Protein AF-Q0RBE7-F1 (afdb_monomer)

Solvent-accessible surface area (backbone atoms only — not comparable to full-atom values): 13357 Å² total; per-residue (Å²): 140,84,88,83,82,86,82,80,83,84,83,85,84,81,81,84,84,82,88,81,90,84,89,86,87,89,89,90,84,89,89,89,82,91,83,92,87,85,90,85,88,90,90,82,89,81,90,83,89,83,88,85,83,86,87,87,70,73,70,67,65,54,54,55,52,55,52,52,54,47,59,74,64,56,44,48,53,87,90,58,58,68,67,60,35,44,54,54,39,52,50,48,53,51,46,53,53,51,51,51,54,50,51,51,42,53,51,50,32,53,54,50,56,49,50,55,50,53,48,52,52,52,37,51,53,29,40,77,71,70,37,47,71,59,22,51,50,51,44,75,73,56,63,89,64,61,93,45,93,96,37,55,58,64,55,56,44,51,51,42,43,65,74,49,48,47,60,48,54,52,50,46,50,54,51,28,43,74,76,46,77,54,53,72,61,33,31,58,38,39,51,51,45,54,51,29,52,76,68,75,39,65,77,83,39,93,92,105

Mean predicted aligned error: 16.07 Å

pLDDT: mean 77.0, std 26.39, range [28.05, 98.88]

Foldseek 3Di:
DDDDDDDDDDDDDDDDDDDDDDDDDDDDDDDDDDDDDDDDDDDDDDDDDDDDDDPPPPDPVVVVVVVVVVVVVQLQPPVADLVLLVVLQVLVVVLVVLVVVLVVLVVVQVVVVVVLVVLVVVLVVCVVVVNPVVSVVSCVPPHPDDPDPPDHSVVVSVCSVPPPNVVSVVVSQVSCCVRVVSRPPNNVSNVLQVVCVVVVHDSPDPPD

Secondary structure (DSSP, 8-state):
----PPPPPPP-PPPPPPP--------------------------------------TTHHHHHHHHHHHHHH-TT-TTS-HHHHHHHHHHHHHHHHHHHHHHHHHHHHHHHHHHHHHHHHHHHHHHHTT-HHHHHHHHHHHTT--SBTTB-HHHHHHHHIIIIIHHHHHHHHHHHHHHSTT-S-HHHHHHHHHHHHHTT--TTSTT-

Nearest PDB structures (foldseek):
  8snb-assembly1_8U  TM=3.696E-01  e=4.964E+00  Strongylocentrotus purpuratus
  9cpc-assembly1_3G  TM=3.457E-01  e=4.203E+00  Sus scrofa
  6tpi-assembly1_A  TM=2.688E-01  e=5.864E+00  Escherichia coli K-12

Organism: Frankia alni (strain DSM 45986 / CECT 9034 / ACN14a) (NCBI:txid326424)

Sequence (208 aa):
MGARAFGHPARVSRHPRQDVDRVHGPPGDRGEGRAAGRDGGPGAADGHRGHLDGQQGGRAGRLDSTRTDRARLDRTRPDLDDATAEAVGRLSEALEWVERARGALYEFHQLSGRADRTLAEAITGLEDAGHARTAGFVRGQLYGRNVLDGRWTFQIVEEYDELYYRPFAEVDDEVRRRLTDGMRHVHEARMKSRERARAGRDLWGPGA

Radius of gyration: 32.98 Å; Cα contacts (8 Å, |Δi|>4): 94; chains: 1; bounding box: 117×44×66 Å

Structure (mmCIF, N/CA/C/O backbone):
data_AF-Q0RBE7-F1
#
_entry.id   AF-Q0RBE7-F1
#
loop_
_atom_site.group_PDB
_atom_site.id
_atom_site.type_symbol
_atom_site.label_atom_id
_atom_site.label_alt_id
_atom_site.label_comp_id
_atom_site.label_asym_id
_atom_site.label_entity_id
_atom_site.label_seq_id
_atom_site.pdbx_PDB_ins_code
_atom_site.Cartn_x
_atom_site.Cartn_y
_atom_site.Cartn_z
_atom_site.occupancy
_atom_site.B_iso_or_equiv
_atom_site.auth_seq_id
_atom_site.auth_comp_id
_atom_site.auth_asym_id
_atom_site.auth_atom_id
_atom_site.pdbx_PDB_model_num
ATOM 1 N N . MET A 1 1 ? -58.134 7.830 -23.677 1.00 46.34 1 MET A N 1
ATOM 2 C CA . MET A 1 1 ? -58.217 6.478 -23.079 1.00 46.34 1 MET A CA 1
ATOM 3 C C . MET A 1 1 ? -56.903 5.761 -23.339 1.00 46.34 1 MET A C 1
ATOM 5 O O . MET A 1 1 ? -56.507 5.698 -24.492 1.00 46.34 1 MET A O 1
ATOM 9 N N . GLY A 1 2 ? -56.220 5.284 -22.294 1.00 39.12 2 GLY A N 1
ATOM 10 C CA . GLY A 1 2 ? -54.969 4.525 -22.424 1.00 39.12 2 GLY A CA 1
ATOM 11 C C . GLY A 1 2 ? -53.977 4.814 -21.299 1.00 39.12 2 GLY A C 1
ATOM 12 O O . GLY A 1 2 ? -52.982 5.494 -21.515 1.00 39.12 2 GLY A O 1
ATOM 13 N N . ALA A 1 3 ? -54.278 4.332 -20.093 1.00 41.38 3 ALA A N 1
ATOM 14 C CA . ALA A 1 3 ? -53.386 4.388 -18.939 1.00 41.38 3 ALA A CA 1
ATOM 15 C C . ALA A 1 3 ? -52.165 3.470 -19.135 1.00 41.38 3 ALA A C 1
ATOM 17 O O . ALA A 1 3 ? -52.303 2.363 -19.659 1.00 41.38 3 ALA A O 1
ATOM 18 N N . ARG A 1 4 ? -50.988 3.880 -18.647 1.00 44.75 4 ARG A N 1
ATOM 19 C CA . ARG A 1 4 ? -49.891 2.957 -18.324 1.00 44.75 4 ARG A CA 1
ATOM 20 C C . ARG A 1 4 ? -49.375 3.237 -16.919 1.00 44.75 4 ARG A C 1
ATOM 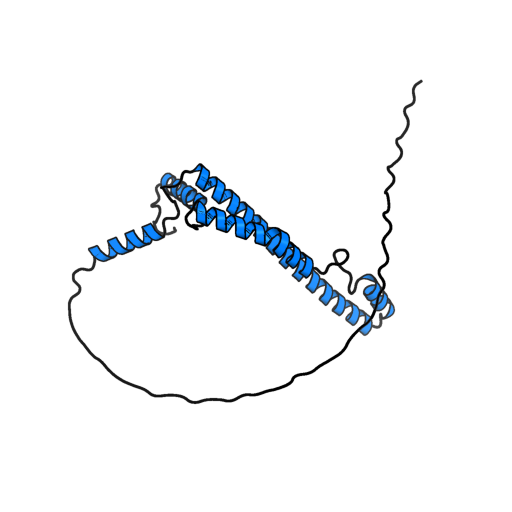22 O O . ARG A 1 4 ? -49.169 4.380 -16.530 1.00 44.75 4 ARG A O 1
ATOM 29 N N . ALA A 1 5 ? -49.291 2.144 -16.173 1.00 46.53 5 ALA A N 1
ATOM 30 C CA . ALA A 1 5 ? -49.172 2.062 -14.733 1.00 46.53 5 ALA A CA 1
ATOM 31 C C . ALA A 1 5 ? -47.737 2.257 -14.227 1.00 46.53 5 ALA A C 1
ATOM 33 O O . ALA A 1 5 ? -46.761 1.966 -14.917 1.00 46.53 5 ALA A O 1
ATOM 34 N N . PHE A 1 6 ? -47.667 2.715 -12.980 1.00 42.12 6 PHE A N 1
ATOM 35 C CA . PHE A 1 6 ? -46.485 2.824 -12.137 1.00 42.12 6 PHE A CA 1
ATOM 36 C C . PHE A 1 6 ? -45.827 1.454 -11.900 1.00 42.12 6 PHE A C 1
ATOM 38 O O . PHE A 1 6 ? -46.504 0.483 -11.564 1.00 42.12 6 PHE A O 1
ATOM 45 N N . GLY A 1 7 ? -44.501 1.389 -12.050 1.00 42.84 7 GLY A N 1
ATOM 46 C CA . GLY A 1 7 ? -43.690 0.220 -11.709 1.00 42.84 7 GLY A CA 1
ATOM 47 C C . GLY A 1 7 ? -43.494 0.069 -10.197 1.00 42.84 7 GLY A C 1
ATOM 48 O O . GLY A 1 7 ? -43.251 1.045 -9.489 1.00 42.84 7 GLY A O 1
ATOM 49 N N . HIS A 1 8 ? -43.601 -1.166 -9.706 1.00 48.25 8 HIS A N 1
ATOM 50 C CA . HIS A 1 8 ? -43.250 -1.562 -8.340 1.00 48.25 8 HIS A CA 1
ATOM 51 C C . HIS A 1 8 ? -41.724 -1.656 -8.136 1.00 48.25 8 HIS A C 1
ATOM 53 O O . HIS A 1 8 ? -41.012 -2.026 -9.071 1.00 48.25 8 HIS A O 1
ATOM 59 N N . PRO A 1 9 ? -41.210 -1.396 -6.916 1.00 48.78 9 PRO A N 1
ATOM 60 C CA . PRO A 1 9 ? -39.793 -1.556 -6.598 1.00 48.78 9 PRO A CA 1
ATOM 61 C C . PRO A 1 9 ? -39.385 -3.027 -6.406 1.00 48.78 9 PRO A C 1
ATOM 63 O O . PRO A 1 9 ? -40.151 -3.859 -5.915 1.00 48.78 9 PRO A O 1
ATOM 66 N N . ALA A 1 10 ? -38.140 -3.328 -6.784 1.00 45.50 10 ALA A N 1
ATOM 67 C CA . ALA A 1 10 ? -37.512 -4.640 -6.684 1.00 45.50 10 ALA A CA 1
ATOM 68 C C . ALA A 1 10 ? -37.340 -5.113 -5.225 1.00 45.50 10 ALA A C 1
ATOM 70 O O . ALA A 1 10 ? -36.957 -4.350 -4.338 1.00 45.50 10 ALA A O 1
A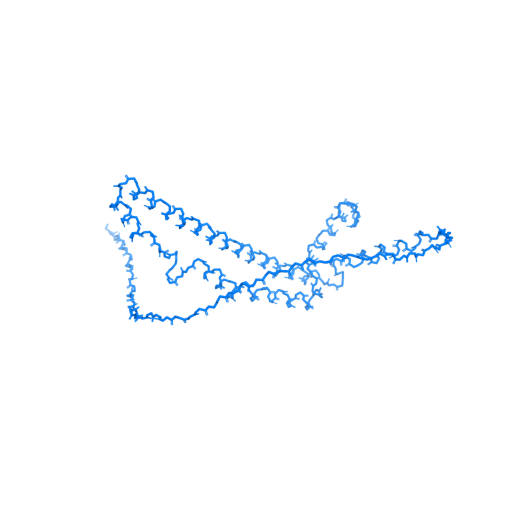TOM 71 N N . ARG A 1 11 ? -37.595 -6.407 -4.992 1.00 45.06 11 ARG A N 1
ATOM 72 C CA . ARG A 1 11 ? -37.357 -7.105 -3.720 1.00 45.06 11 ARG A CA 1
ATOM 73 C C . ARG A 1 11 ? -35.858 -7.344 -3.509 1.00 45.06 11 ARG A C 1
ATOM 75 O O . ARG A 1 11 ? -35.210 -7.963 -4.346 1.00 45.06 11 ARG A 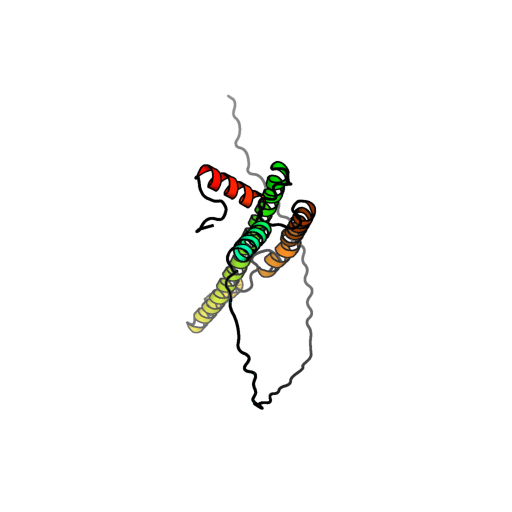O 1
ATOM 82 N N . VAL A 1 12 ? -35.339 -6.930 -2.354 1.00 44.53 12 VAL A N 1
ATOM 83 C CA . VAL A 1 12 ? -34.014 -7.324 -1.847 1.00 44.53 12 VAL A CA 1
ATOM 84 C C . VAL A 1 12 ? -34.114 -8.738 -1.267 1.00 44.53 12 VAL A C 1
ATOM 86 O O . VAL A 1 12 ? -34.823 -8.958 -0.284 1.00 44.53 12 VAL A O 1
ATOM 89 N N . SER A 1 13 ? -33.417 -9.699 -1.874 1.00 44.34 13 SER A N 1
ATOM 90 C CA . SER A 1 13 ? -33.285 -11.063 -1.349 1.00 44.34 13 SER A CA 1
ATOM 91 C C . SER A 1 13 ? -32.271 -11.083 -0.203 1.00 44.34 13 SER A C 1
ATOM 93 O O . SER A 1 13 ? -31.110 -10.733 -0.393 1.00 44.34 13 SER A O 1
ATOM 95 N N . ARG A 1 14 ? -32.706 -11.486 0.997 1.00 45.56 14 ARG A N 1
ATOM 96 C CA . ARG A 1 14 ? -31.834 -11.754 2.150 1.00 45.56 14 ARG A CA 1
ATOM 97 C C . ARG A 1 14 ? -31.371 -13.213 2.093 1.00 45.56 14 ARG A C 1
ATOM 99 O O . ARG A 1 14 ? -32.212 -14.108 2.073 1.00 45.56 14 ARG A O 1
ATOM 106 N N . HIS A 1 15 ? -30.062 -13.457 2.095 1.00 46.31 15 HIS A N 1
ATOM 107 C CA . HIS A 1 15 ? -29.504 -14.788 2.357 1.00 46.31 15 HIS A CA 1
ATOM 108 C C . HIS A 1 15 ? -29.471 -15.080 3.868 1.00 46.31 15 HIS A C 1
ATOM 110 O O . HIS A 1 15 ? -29.188 -14.166 4.648 1.00 46.31 15 HIS A O 1
ATOM 116 N N . PRO A 1 16 ? -29.751 -16.323 4.303 1.00 43.19 16 PRO A N 1
ATOM 117 C CA . PRO A 1 16 ? -29.650 -16.704 5.706 1.00 43.19 16 PRO A CA 1
ATOM 118 C C . PRO A 1 16 ? -28.186 -16.948 6.103 1.00 43.19 16 PRO A C 1
ATOM 120 O O . PRO A 1 16 ? -27.439 -17.617 5.391 1.00 43.19 16 PRO A O 1
ATOM 123 N N . ARG A 1 17 ? -27.793 -16.394 7.255 1.00 41.12 17 ARG A N 1
ATOM 124 C CA . ARG A 1 17 ? -26.512 -16.650 7.930 1.00 41.12 17 ARG A CA 1
ATOM 125 C C . ARG A 1 17 ? -26.529 -18.061 8.523 1.00 41.12 17 ARG A C 1
ATOM 127 O O . ARG A 1 17 ? -27.530 -18.442 9.123 1.00 41.12 17 ARG A O 1
ATOM 134 N N . GLN A 1 18 ? -25.445 -18.812 8.351 1.00 48.91 18 GLN A N 1
ATOM 135 C CA . GLN A 1 18 ? -25.234 -20.086 9.039 1.00 48.91 18 GLN A CA 1
ATOM 136 C C . GLN A 1 18 ? -24.497 -19.841 10.361 1.00 48.91 18 GLN A C 1
ATOM 138 O O . GLN A 1 18 ? -23.479 -19.151 10.384 1.00 48.91 18 GLN A O 1
ATOM 143 N N . ASP A 1 19 ? -25.056 -20.400 11.435 1.00 41.03 19 ASP A N 1
ATOM 144 C CA . ASP A 1 19 ? -24.489 -20.486 12.782 1.00 41.03 19 ASP A CA 1
ATOM 145 C C . ASP A 1 19 ? -23.250 -21.386 12.809 1.00 41.03 19 ASP A C 1
ATOM 147 O O . ASP A 1 19 ? -23.294 -22.524 12.338 1.00 41.03 19 ASP A O 1
ATOM 151 N N . VAL A 1 20 ? -22.183 -20.914 13.453 1.00 43.50 20 VAL A N 1
ATOM 152 C CA . VAL A 1 20 ? -21.100 -21.762 13.968 1.00 43.50 20 VAL A CA 1
ATOM 153 C C . VAL A 1 20 ? -20.689 -21.278 15.355 1.00 43.50 20 VAL A C 1
ATOM 155 O O . VAL A 1 20 ? -19.740 -20.518 15.521 1.00 43.50 20 VAL A O 1
ATOM 158 N N . ASP A 1 21 ? -21.406 -21.771 16.361 1.00 36.06 21 ASP A N 1
ATOM 159 C CA . ASP A 1 21 ? -20.912 -21.854 17.731 1.00 36.06 21 ASP A CA 1
ATOM 160 C C . ASP A 1 21 ? -20.109 -23.151 17.903 1.00 36.06 21 ASP A C 1
ATOM 162 O O . ASP A 1 21 ? -20.649 -24.255 17.779 1.00 36.06 21 ASP A O 1
ATOM 166 N N . ARG A 1 22 ? -18.826 -23.033 18.266 1.00 41.59 22 ARG A N 1
ATOM 167 C CA . ARG A 1 22 ? -18.171 -23.996 19.165 1.00 41.59 22 ARG A CA 1
ATOM 168 C C . ARG A 1 22 ? -16.963 -23.381 19.872 1.00 41.59 22 ARG A C 1
ATOM 170 O O . ARG A 1 22 ? -15.993 -22.954 19.257 1.00 41.59 22 ARG A O 1
ATOM 177 N N . VAL A 1 23 ? -17.065 -23.388 21.195 1.00 41.91 23 VAL A N 1
ATOM 178 C CA . VAL A 1 23 ? -16.108 -22.931 22.207 1.00 41.91 23 VAL A CA 1
ATOM 179 C C . VAL A 1 23 ? -15.246 -24.113 22.675 1.00 41.91 23 VAL A C 1
ATOM 181 O O . VAL A 1 23 ? -15.808 -25.174 22.927 1.00 41.91 23 VAL A O 1
ATOM 184 N N . HIS A 1 24 ? -13.931 -23.922 22.866 1.00 39.69 24 H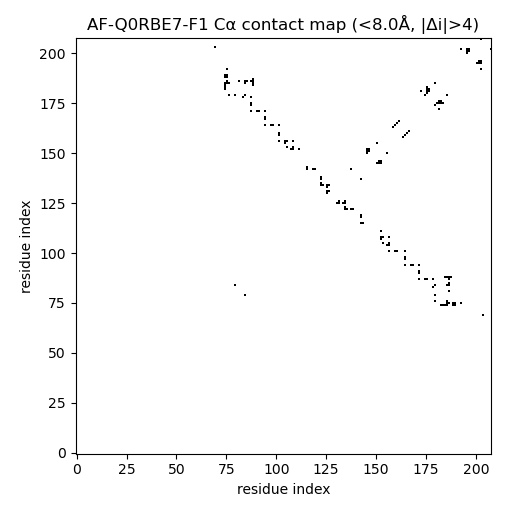IS A N 1
ATOM 185 C CA . HIS A 1 24 ? -13.184 -24.322 24.080 1.00 39.69 24 HIS A CA 1
ATOM 186 C C . HIS A 1 24 ? -11.704 -23.887 24.053 1.00 39.69 24 HIS A C 1
ATOM 188 O O . HIS A 1 24 ? -11.047 -23.925 23.018 1.00 39.69 24 HIS A O 1
ATOM 194 N N . GLY A 1 25 ? -11.227 -23.429 25.219 1.00 31.14 25 GLY A N 1
ATOM 195 C CA . GLY A 1 25 ? -9.914 -22.826 25.481 1.00 31.14 25 GLY A CA 1
ATOM 196 C C . GLY A 1 25 ? -8.828 -23.779 26.049 1.00 31.14 25 GLY A C 1
ATOM 197 O O . GLY A 1 25 ? -8.992 -24.992 25.944 1.00 31.14 25 GLY A O 1
ATOM 198 N N . PRO A 1 26 ? -7.730 -23.231 26.634 1.00 56.28 26 PRO A N 1
ATOM 199 C CA . PRO A 1 26 ? -6.339 -23.761 26.621 1.00 56.28 26 PRO A CA 1
ATOM 200 C C . PRO A 1 26 ? -5.876 -24.324 28.007 1.00 56.28 26 PRO A C 1
ATOM 202 O O . PRO A 1 26 ? -6.775 -24.453 28.845 1.00 56.28 26 PRO A O 1
ATOM 205 N N . PRO A 1 27 ? -4.581 -24.680 28.329 1.00 50.28 27 PRO A N 1
ATOM 206 C CA . PRO A 1 27 ? -3.430 -23.732 28.538 1.00 50.28 27 PRO A CA 1
ATOM 207 C C . PRO A 1 27 ? -1.943 -24.271 28.481 1.00 50.28 27 PRO A C 1
ATOM 209 O O . PRO A 1 27 ? -1.708 -25.470 28.380 1.00 50.28 27 PRO A O 1
ATOM 212 N N . GLY A 1 28 ? -0.952 -23.364 28.683 1.00 33.19 28 GLY A N 1
ATOM 213 C CA . GLY A 1 28 ? 0.417 -23.586 29.263 1.00 33.19 28 GLY A CA 1
ATOM 214 C C . GLY A 1 28 ? 1.581 -23.842 28.274 1.00 33.19 28 GLY A C 1
ATOM 215 O O . GLY A 1 28 ? 1.348 -24.472 27.259 1.00 33.19 28 GLY A O 1
ATOM 216 N N . ASP A 1 29 ? 2.851 -23.425 28.443 1.00 35.38 29 ASP A N 1
ATOM 217 C CA . ASP A 1 29 ? 3.674 -23.159 29.640 1.00 35.38 29 ASP A CA 1
ATOM 218 C C . ASP A 1 29 ? 4.946 -22.299 29.327 1.00 35.38 29 ASP A C 1
ATOM 220 O O . ASP A 1 29 ? 5.279 -22.021 28.177 1.00 35.38 29 ASP A O 1
ATOM 224 N N . ARG A 1 30 ? 5.610 -21.889 30.416 1.00 38.25 30 ARG A N 1
ATOM 225 C CA . ARG A 1 30 ? 6.725 -20.965 30.725 1.00 38.25 30 ARG A CA 1
ATOM 226 C C . ARG A 1 30 ? 8.083 -21.102 30.000 1.00 38.25 30 ARG A C 1
ATOM 228 O O . ARG A 1 30 ? 8.456 -22.166 29.525 1.00 38.25 30 ARG A O 1
ATOM 235 N N . GLY A 1 31 ? 8.908 -20.047 30.133 1.00 32.44 31 GLY A N 1
ATOM 236 C CA . GLY A 1 31 ? 10.381 -20.130 30.079 1.00 32.44 31 GLY A CA 1
ATOM 237 C C . GLY A 1 31 ? 11.117 -18.787 30.264 1.00 32.44 31 GLY A C 1
ATOM 238 O O . GLY A 1 31 ? 11.095 -17.946 29.375 1.00 32.44 31 GLY A O 1
ATOM 239 N N . GLU A 1 32 ? 11.764 -18.596 31.419 1.00 33.97 32 GLU A N 1
ATOM 240 C CA . GLU A 1 32 ? 12.529 -17.415 31.875 1.00 33.97 32 GLU A CA 1
ATOM 241 C C . GLU A 1 32 ? 14.052 -17.476 31.555 1.00 33.97 32 GLU A C 1
ATOM 243 O O . GLU A 1 32 ? 14.584 -18.558 31.327 1.00 33.97 32 GLU A O 1
ATOM 248 N N . GLY A 1 33 ? 14.769 -16.334 31.683 1.00 31.14 33 GLY A N 1
ATOM 249 C CA . GLY A 1 33 ? 16.224 -16.227 32.007 1.00 31.14 33 GLY A CA 1
ATOM 250 C C . GLY A 1 33 ? 17.062 -15.352 31.039 1.00 31.14 33 GLY A C 1
ATOM 251 O O . GLY A 1 33 ? 17.198 -15.718 29.882 1.00 31.14 33 GLY A O 1
ATOM 252 N N . ARG A 1 34 ? 17.503 -14.105 31.346 1.00 35.44 34 ARG A N 1
ATOM 253 C CA . ARG A 1 34 ? 18.685 -13.618 32.147 1.00 35.44 34 ARG A CA 1
ATOM 254 C C . ARG A 1 34 ? 20.031 -14.270 31.724 1.00 35.44 34 ARG A C 1
ATOM 256 O O . ARG A 1 34 ? 20.037 -15.474 31.559 1.00 35.44 34 ARG A O 1
ATOM 263 N N . ALA A 1 35 ? 21.219 -13.648 31.573 1.00 34.78 35 ALA A N 1
ATOM 264 C CA . ALA A 1 35 ? 21.882 -12.380 31.965 1.00 34.78 35 ALA A CA 1
ATOM 265 C C . ALA A 1 35 ? 23.167 -12.176 31.075 1.00 34.78 35 ALA A C 1
ATOM 267 O O . ALA A 1 35 ? 23.648 -13.154 30.519 1.00 34.78 35 ALA A O 1
ATOM 268 N N . ALA A 1 36 ? 23.625 -10.967 30.701 1.00 34.81 36 ALA A N 1
ATOM 269 C CA . ALA A 1 36 ? 24.647 -10.058 31.296 1.00 34.81 36 ALA A CA 1
ATOM 270 C C . ALA A 1 36 ? 26.145 -10.508 31.367 1.00 34.81 36 ALA A C 1
ATOM 272 O O . ALA A 1 36 ? 26.448 -11.538 31.954 1.00 34.81 36 ALA A O 1
ATOM 273 N N . GLY A 1 37 ? 27.069 -9.627 30.911 1.00 30.55 37 GLY A N 1
ATOM 274 C CA . GLY A 1 37 ? 28.527 -9.573 31.231 1.00 30.55 37 GLY A CA 1
ATOM 275 C C . GLY A 1 37 ? 29.432 -9.310 30.000 1.00 30.55 37 GLY A C 1
ATOM 276 O O . GLY A 1 37 ? 29.514 -10.181 29.149 1.00 30.55 37 GLY A O 1
ATOM 277 N N . ARG A 1 38 ? 29.919 -8.088 29.698 1.00 38.09 38 ARG A N 1
ATOM 278 C CA . ARG A 1 38 ? 31.034 -7.247 30.235 1.00 38.09 38 ARG A CA 1
ATOM 279 C C . ARG A 1 38 ? 32.444 -7.490 29.633 1.00 38.09 38 ARG A C 1
ATOM 281 O O . ARG A 1 38 ? 33.025 -8.544 29.833 1.00 38.09 38 ARG A O 1
ATOM 288 N N . ASP A 1 39 ? 32.940 -6.423 28.990 1.00 34.94 39 ASP A N 1
ATOM 289 C CA . ASP A 1 39 ? 34.257 -5.741 29.030 1.00 34.94 39 ASP A CA 1
ATOM 290 C C . ASP A 1 39 ? 35.609 -6.465 28.821 1.00 34.94 39 ASP A C 1
ATOM 292 O O . ASP A 1 39 ? 35.970 -7.391 29.540 1.00 34.94 39 ASP A O 1
ATOM 296 N N . GLY A 1 40 ? 36.445 -5.872 27.947 1.00 31.25 40 GLY A N 1
ATOM 297 C CA . GLY A 1 40 ? 37.911 -6.034 27.917 1.00 31.25 40 GLY A CA 1
ATOM 298 C C . GLY A 1 40 ? 38.585 -5.464 26.651 1.00 31.25 40 GLY A C 1
ATOM 299 O O . GLY A 1 40 ? 38.494 -6.071 25.592 1.00 31.25 40 GLY A O 1
ATOM 300 N N . GLY A 1 41 ? 39.244 -4.297 26.751 1.00 28.05 41 GLY A N 1
ATOM 301 C CA . GLY A 1 41 ? 40.041 -3.653 25.680 1.00 28.05 41 GLY A CA 1
ATOM 302 C C . GLY A 1 41 ? 41.526 -4.097 25.621 1.00 28.05 41 GLY A C 1
ATOM 303 O O . GLY A 1 41 ? 41.829 -5.222 26.000 1.00 28.05 41 GLY A O 1
ATOM 304 N N . PRO A 1 42 ? 42.477 -3.218 25.229 1.00 54.00 42 PRO A N 1
ATOM 305 C CA . PRO A 1 42 ? 43.005 -3.066 23.859 1.00 54.00 42 PRO A CA 1
ATOM 306 C C . PRO A 1 42 ? 44.526 -3.358 23.722 1.00 54.00 42 PRO A C 1
ATOM 308 O O . PRO A 1 42 ? 45.236 -3.465 24.717 1.00 54.00 42 PRO A O 1
ATOM 311 N N . GLY A 1 43 ? 45.053 -3.415 22.486 1.00 31.25 43 GLY A N 1
ATOM 312 C CA . GLY A 1 43 ? 46.493 -3.565 22.195 1.00 31.25 43 GLY A CA 1
ATOM 313 C C . GLY A 1 43 ? 46.897 -3.007 20.820 1.00 31.25 43 GLY A C 1
ATOM 314 O O . GLY A 1 43 ? 46.154 -3.147 19.855 1.00 31.25 43 GLY A O 1
ATOM 315 N N . ALA A 1 44 ? 48.045 -2.328 20.768 1.00 31.97 44 ALA A N 1
ATOM 316 C CA . ALA A 1 44 ? 48.483 -1.357 19.758 1.00 31.97 44 ALA A CA 1
ATOM 317 C C . ALA A 1 44 ? 49.646 -1.825 18.851 1.00 31.97 44 ALA A C 1
ATOM 319 O O . ALA A 1 44 ? 50.364 -2.749 19.218 1.00 31.97 44 ALA A O 1
ATOM 320 N N . ALA A 1 45 ? 49.880 -1.030 17.786 1.00 34.66 45 ALA A N 1
ATOM 321 C CA . ALA A 1 45 ? 51.127 -0.829 17.011 1.00 34.66 45 ALA A CA 1
ATOM 322 C C . ALA A 1 45 ? 51.566 -1.987 16.068 1.00 34.66 45 ALA A C 1
ATOM 324 O O . ALA A 1 45 ? 51.240 -3.137 16.309 1.00 34.66 45 ALA A O 1
ATOM 325 N N . ASP A 1 46 ? 52.271 -1.794 14.945 1.00 32.94 46 ASP A N 1
ATOM 326 C CA . ASP A 1 46 ? 53.093 -0.667 14.489 1.00 32.94 46 ASP A CA 1
ATOM 327 C C . ASP A 1 46 ? 53.393 -0.743 12.965 1.00 32.94 46 ASP A C 1
ATOM 329 O O . ASP A 1 46 ? 53.397 -1.825 12.386 1.00 32.94 46 ASP A O 1
ATOM 333 N N . GLY A 1 47 ? 53.711 0.411 12.361 1.00 28.33 47 GLY A N 1
ATOM 334 C CA . GLY A 1 47 ? 54.757 0.619 11.339 1.00 28.33 47 GLY A CA 1
ATOM 335 C C . GLY A 1 47 ? 54.685 0.010 9.921 1.00 28.33 47 GLY A C 1
ATOM 336 O O . GLY A 1 47 ? 54.907 -1.176 9.721 1.00 28.33 47 GLY A O 1
ATOM 337 N N . HIS A 1 48 ? 54.652 0.880 8.898 1.00 33.34 48 HIS A N 1
ATOM 338 C CA . HIS A 1 48 ? 55.747 0.941 7.909 1.00 33.34 48 HIS A CA 1
ATOM 339 C C . HIS A 1 48 ? 55.721 2.239 7.079 1.00 33.34 48 HIS A C 1
ATOM 341 O O . HIS A 1 48 ? 54.724 2.582 6.447 1.00 33.34 48 HIS A O 1
ATOM 347 N N . ARG A 1 49 ? 56.857 2.952 7.054 1.00 36.53 49 ARG A N 1
ATOM 348 C CA . ARG A 1 49 ? 57.177 3.994 6.063 1.00 36.53 49 ARG A CA 1
ATOM 349 C C . ARG A 1 49 ? 57.711 3.343 4.783 1.00 36.53 49 ARG A C 1
ATOM 351 O O . ARG A 1 49 ? 58.491 2.397 4.870 1.00 36.53 49 ARG A O 1
ATOM 358 N N . GLY A 1 50 ? 57.380 3.932 3.634 1.00 30.81 50 GLY A N 1
ATOM 359 C CA . GLY A 1 50 ? 57.980 3.650 2.330 1.00 30.81 50 GLY A CA 1
ATOM 360 C C . GLY A 1 50 ? 57.658 4.768 1.336 1.00 30.81 50 GLY A C 1
ATOM 361 O O . GLY A 1 50 ? 56.501 5.041 1.049 1.00 30.81 50 GLY A O 1
ATOM 362 N N . HIS A 1 51 ? 58.702 5.453 0.892 1.00 31.33 51 HIS A N 1
ATOM 363 C CA . HIS A 1 51 ? 58.744 6.604 -0.007 1.00 31.33 51 HIS A CA 1
ATOM 364 C C . HIS A 1 51 ? 58.878 6.118 -1.464 1.00 31.33 51 HIS A C 1
ATOM 366 O O . HIS A 1 51 ? 59.617 5.160 -1.676 1.00 31.33 51 HIS A O 1
ATOM 372 N N . LEU A 1 52 ? 58.215 6.783 -2.425 1.00 32.53 52 LEU A N 1
ATOM 373 C CA . LEU A 1 52 ? 58.769 7.316 -3.694 1.00 32.53 52 LEU A CA 1
ATOM 374 C C . LEU A 1 52 ? 57.795 7.316 -4.893 1.00 32.53 52 LEU A C 1
ATOM 376 O O . LEU A 1 52 ? 57.034 6.383 -5.121 1.00 32.53 52 LEU A O 1
ATOM 380 N N . ASP A 1 53 ? 57.948 8.394 -5.666 1.00 32.78 53 ASP A N 1
ATOM 381 C CA . ASP A 1 53 ? 57.771 8.551 -7.114 1.00 32.78 53 ASP A CA 1
ATOM 382 C C . ASP A 1 53 ? 56.386 8.731 -7.769 1.00 32.78 53 ASP A C 1
ATOM 384 O O . ASP A 1 53 ? 55.609 7.818 -8.024 1.00 32.78 53 ASP A O 1
ATOM 388 N N . GLY A 1 54 ? 56.169 9.980 -8.208 1.00 38.81 54 GLY A N 1
ATOM 389 C CA . GLY A 1 54 ? 56.212 10.271 -9.645 1.00 38.81 54 GLY A CA 1
ATOM 390 C C . GLY A 1 54 ? 55.001 9.858 -10.478 1.00 38.81 54 GLY A C 1
ATOM 391 O O . GLY A 1 54 ? 55.131 9.064 -11.403 1.00 38.81 54 GLY A O 1
ATOM 392 N N . GLN A 1 55 ? 53.833 10.463 -10.246 1.00 43.22 55 GLN A N 1
ATOM 393 C CA . GLN A 1 55 ? 52.666 10.263 -11.112 1.00 43.22 55 GLN A CA 1
ATOM 394 C C . GLN A 1 55 ? 52.521 11.386 -12.154 1.00 43.22 55 GLN A C 1
ATOM 396 O O . GLN A 1 55 ? 51.676 12.271 -12.038 1.00 43.22 55 GLN A O 1
ATOM 401 N N . GLN A 1 56 ? 53.323 11.323 -13.219 1.00 45.56 56 GLN A N 1
ATOM 402 C CA . GLN A 1 56 ? 52.991 11.957 -14.500 1.00 45.56 56 GLN A CA 1
ATOM 403 C C . GLN A 1 56 ? 52.469 10.873 -15.453 1.00 45.56 56 GLN A C 1
ATOM 405 O O . GLN A 1 56 ? 53.233 10.219 -16.149 1.00 45.56 56 GLN A O 1
ATOM 410 N N . GLY A 1 57 ? 51.151 10.641 -15.441 1.00 44.69 57 GLY A N 1
ATOM 411 C CA . GLY A 1 57 ? 50.503 9.656 -16.329 1.00 44.69 57 GLY A CA 1
ATOM 412 C C . GLY A 1 57 ? 48.973 9.524 -16.219 1.00 44.69 57 GLY A C 1
ATOM 413 O O . GLY A 1 57 ? 48.379 8.648 -16.836 1.00 44.69 57 GLY A O 1
ATOM 414 N N . GLY A 1 58 ? 48.292 10.375 -15.442 1.00 43.75 58 GLY A N 1
ATOM 415 C CA . GLY A 1 58 ? 46.920 10.113 -14.976 1.00 43.75 58 GLY A CA 1
ATOM 416 C C . GLY A 1 58 ? 45.753 10.570 -15.863 1.00 43.75 58 GLY A C 1
ATOM 417 O O . GLY A 1 58 ? 44.614 10.546 -15.391 1.00 43.75 58 GLY A O 1
ATOM 418 N N . ARG A 1 59 ? 45.980 11.033 -17.101 1.00 50.75 59 ARG A N 1
ATOM 419 C CA . ARG A 1 59 ? 44.892 11.611 -17.923 1.00 50.75 59 ARG A CA 1
ATOM 420 C C . ARG A 1 59 ? 44.185 10.596 -18.828 1.00 50.75 59 ARG A C 1
ATOM 422 O O . ARG A 1 59 ? 42.976 10.701 -18.991 1.00 50.75 59 ARG A O 1
ATOM 429 N N . ALA A 1 60 ? 44.894 9.594 -19.352 1.00 49.09 60 ALA A N 1
ATOM 430 C CA . ALA A 1 60 ? 44.313 8.593 -20.256 1.00 49.09 60 ALA A CA 1
ATOM 431 C C . ALA A 1 60 ? 43.503 7.509 -19.513 1.00 49.09 60 ALA A C 1
ATOM 433 O O . ALA A 1 60 ? 42.381 7.208 -19.907 1.00 49.09 60 ALA A O 1
ATOM 434 N N . GLY A 1 61 ? 44.011 6.994 -18.383 1.00 43.00 61 GLY A N 1
ATOM 435 C CA . GLY A 1 61 ? 43.337 5.936 -17.609 1.00 43.00 61 GLY A CA 1
ATOM 436 C C . GLY A 1 61 ? 42.054 6.376 -16.887 1.00 43.00 61 GLY A C 1
ATOM 437 O O . GLY A 1 61 ? 41.163 5.566 -16.659 1.00 43.00 61 GLY A O 1
ATOM 438 N N . ARG A 1 62 ? 41.915 7.671 -16.572 1.00 49.81 62 ARG A N 1
ATOM 439 C CA . ARG A 1 62 ? 40.724 8.223 -15.897 1.00 49.81 62 ARG A CA 1
ATOM 440 C C . ARG A 1 62 ? 39.537 8.412 -16.852 1.00 49.81 62 ARG A C 1
ATOM 442 O O . ARG A 1 62 ? 38.392 8.301 -16.434 1.00 49.81 62 ARG A O 1
ATOM 449 N N . LEU A 1 63 ? 39.795 8.683 -18.135 1.00 49.25 63 LEU A N 1
ATOM 450 C CA . LEU A 1 63 ? 38.748 8.813 -19.156 1.00 49.25 63 LEU A CA 1
ATOM 451 C C . LEU A 1 63 ? 38.147 7.445 -19.518 1.00 49.25 63 LEU A C 1
ATOM 453 O O . LEU A 1 63 ? 36.934 7.332 -19.688 1.00 49.25 63 LEU A O 1
ATOM 457 N N . ASP A 1 64 ? 38.968 6.395 -19.558 1.00 54.41 64 ASP A N 1
ATOM 458 C CA . ASP A 1 64 ? 38.520 5.040 -19.897 1.00 54.41 64 ASP A CA 1
ATOM 459 C C . ASP A 1 64 ? 37.706 4.376 -18.769 1.00 54.41 64 ASP A C 1
ATOM 461 O O . ASP A 1 64 ? 36.682 3.740 -19.035 1.00 54.41 64 ASP A O 1
ATOM 465 N N . SER A 1 65 ? 38.052 4.629 -17.497 1.00 52.62 65 SER A N 1
ATOM 466 C CA . SER A 1 65 ? 37.240 4.173 -16.358 1.00 52.62 65 SER A CA 1
ATOM 467 C C . SER A 1 65 ? 35.868 4.858 -16.321 1.00 52.62 65 SER A C 1
ATOM 469 O O . SER A 1 65 ? 34.853 4.187 -16.162 1.00 52.62 65 SER A O 1
ATOM 471 N N . THR A 1 66 ? 35.802 6.175 -16.571 1.00 59.72 66 THR A N 1
ATOM 472 C CA . THR A 1 66 ? 34.521 6.910 -16.620 1.00 59.72 66 THR A CA 1
ATOM 473 C C . THR A 1 66 ? 33.622 6.477 -17.776 1.00 59.72 66 THR A C 1
ATOM 475 O O . THR A 1 66 ? 32.402 6.474 -17.638 1.00 59.72 66 THR A O 1
ATOM 478 N N . ARG A 1 67 ? 34.199 6.081 -18.915 1.00 56.84 67 ARG A N 1
ATOM 479 C CA . ARG A 1 67 ? 33.450 5.543 -20.057 1.00 56.84 67 ARG A CA 1
ATOM 480 C C . ARG A 1 67 ? 32.891 4.149 -19.760 1.00 56.84 67 ARG A C 1
ATOM 482 O O . ARG A 1 67 ? 31.759 3.860 -20.134 1.00 56.84 67 ARG A O 1
ATOM 489 N N . THR A 1 68 ? 33.654 3.324 -19.047 1.00 55.16 68 THR A N 1
ATOM 490 C CA . THR A 1 68 ? 33.254 1.968 -18.644 1.00 55.16 68 THR A CA 1
ATOM 491 C C . THR A 1 68 ? 32.186 1.987 -17.541 1.00 55.16 68 THR A C 1
ATOM 493 O O . THR A 1 68 ? 31.216 1.234 -17.618 1.00 55.16 68 THR A O 1
ATOM 496 N N . ASP A 1 69 ? 32.285 2.905 -16.575 1.00 59.03 69 ASP A N 1
ATOM 497 C CA . ASP A 1 69 ? 31.230 3.140 -15.577 1.00 59.03 69 ASP A CA 1
ATOM 498 C C . ASP A 1 69 ? 29.950 3.692 -16.216 1.00 59.03 69 ASP A C 1
ATOM 500 O O . ASP A 1 69 ? 28.852 3.262 -15.873 1.00 59.03 69 ASP A O 1
ATOM 504 N N . ARG A 1 70 ? 30.064 4.592 -17.201 1.00 59.69 70 ARG A N 1
ATOM 505 C CA . ARG A 1 70 ? 28.904 5.106 -17.951 1.00 59.69 70 ARG A CA 1
ATOM 506 C C . ARG A 1 70 ? 28.211 4.028 -18.778 1.00 59.69 70 ARG A C 1
ATOM 508 O O . ARG A 1 70 ? 26.989 3.996 -18.795 1.00 59.69 70 ARG A O 1
ATOM 515 N N . ALA A 1 71 ? 28.963 3.122 -19.401 1.00 56.94 71 ALA A N 1
ATOM 516 C CA . ALA A 1 71 ? 28.393 1.971 -20.099 1.00 56.94 71 ALA A CA 1
ATOM 517 C C . ALA A 1 71 ? 27.682 1.001 -19.135 1.00 56.94 71 ALA A C 1
ATOM 519 O O . ALA A 1 71 ? 26.637 0.460 -19.475 1.00 56.94 71 ALA A O 1
ATOM 520 N N . ARG A 1 72 ? 28.190 0.832 -17.904 1.00 59.12 72 ARG A N 1
ATOM 521 C CA . ARG A 1 72 ? 27.507 0.067 -16.840 1.00 59.12 72 ARG A CA 1
ATOM 522 C C . ARG A 1 72 ? 26.239 0.744 -16.307 1.00 59.12 72 ARG A C 1
ATOM 524 O O . ARG A 1 72 ? 25.381 0.063 -15.753 1.00 59.12 72 ARG A O 1
ATOM 531 N N . LEU A 1 73 ? 26.125 2.062 -16.452 1.00 70.38 73 LEU A N 1
ATOM 532 C CA . LEU A 1 73 ? 24.959 2.850 -16.043 1.00 70.38 73 LEU A CA 1
ATOM 533 C C . LEU A 1 73 ? 23.937 3.044 -17.171 1.00 70.38 73 LEU A C 1
ATOM 535 O O . LEU A 1 73 ? 22.833 3.526 -16.902 1.00 70.38 73 LEU A O 1
ATOM 539 N N . ASP A 1 74 ? 24.273 2.676 -18.410 1.00 83.19 74 ASP A N 1
ATOM 540 C CA . ASP A 1 74 ? 23.389 2.856 -19.555 1.00 83.19 74 ASP A CA 1
ATOM 541 C C . ASP A 1 74 ? 22.234 1.851 -19.529 1.00 83.19 74 ASP A C 1
ATOM 543 O O . ASP A 1 74 ? 22.344 0.699 -19.946 1.00 83.19 74 ASP A O 1
ATOM 547 N N . ARG A 1 75 ? 21.088 2.320 -19.031 1.00 88.06 75 ARG A N 1
ATOM 548 C CA . ARG A 1 75 ? 19.845 1.548 -18.966 1.00 88.06 75 ARG A CA 1
ATOM 549 C C . ARG A 1 75 ? 19.018 1.597 -20.247 1.00 88.06 75 ARG A C 1
ATOM 551 O O . ARG A 1 75 ? 17.926 1.043 -20.265 1.00 88.06 75 ARG A O 1
ATOM 558 N N . THR A 1 76 ? 19.504 2.232 -21.316 1.00 90.62 76 THR A N 1
ATOM 559 C CA . THR A 1 76 ? 18.721 2.376 -22.551 1.00 90.62 76 THR A CA 1
ATOM 560 C C . THR A 1 76 ? 18.604 1.082 -23.355 1.00 90.62 76 THR A C 1
ATOM 562 O O . THR A 1 76 ? 17.670 0.976 -24.145 1.00 90.62 76 THR A O 1
ATOM 565 N N . ARG A 1 77 ? 19.480 0.085 -23.146 1.00 91.62 77 ARG A N 1
ATOM 566 C CA . ARG A 1 77 ? 19.446 -1.220 -23.841 1.00 91.62 77 ARG A CA 1
ATOM 567 C C . ARG A 1 77 ? 19.289 -1.086 -25.360 1.00 91.62 77 ARG A C 1
ATOM 569 O O . ARG A 1 77 ? 18.289 -1.547 -25.893 1.00 91.62 77 ARG A O 1
ATOM 576 N N . PRO A 1 78 ? 20.207 -0.422 -26.078 1.00 89.62 78 PRO A N 1
ATOM 577 C CA . PRO A 1 78 ? 20.031 -0.108 -27.503 1.00 89.62 78 PRO A CA 1
ATOM 578 C C . PRO A 1 78 ? 19.843 -1.340 -28.412 1.00 89.62 78 PRO A C 1
ATOM 580 O O . PRO A 1 78 ? 19.414 -1.194 -29.550 1.00 89.62 78 PRO A O 1
ATOM 583 N N . ASP A 1 79 ? 20.160 -2.533 -27.913 1.00 91.56 79 ASP A N 1
ATOM 584 C CA . ASP A 1 79 ? 19.967 -3.837 -28.546 1.00 91.56 79 ASP A CA 1
ATOM 585 C C . ASP A 1 79 ? 18.509 -4.342 -28.551 1.00 91.56 79 ASP A C 1
ATOM 587 O O . ASP A 1 79 ? 18.159 -5.177 -29.382 1.00 91.56 79 ASP A O 1
ATOM 591 N N . LEU A 1 80 ? 17.656 -3.846 -27.649 1.00 95.56 80 LEU A N 1
ATOM 592 C CA . LEU A 1 80 ? 16.255 -4.261 -27.520 1.00 95.56 80 LEU A CA 1
ATOM 593 C C . LEU A 1 80 ? 15.341 -3.391 -28.408 1.00 95.56 80 LEU A C 1
ATOM 595 O O . LEU A 1 80 ? 15.583 -2.194 -28.576 1.00 95.56 80 LEU A O 1
ATOM 599 N N . ASP A 1 81 ? 14.253 -3.922 -28.959 1.00 95.88 81 ASP A N 1
ATOM 600 C CA . ASP A 1 81 ? 13.304 -3.094 -29.714 1.00 95.88 81 ASP A CA 1
ATOM 601 C C . ASP A 1 81 ? 12.450 -2.199 -28.786 1.00 95.88 81 ASP A C 1
ATOM 603 O O . ASP A 1 81 ? 12.312 -2.450 -27.586 1.00 95.88 81 ASP A O 1
ATOM 607 N N . ASP A 1 82 ? 11.920 -1.092 -29.318 1.00 95.00 82 ASP A N 1
ATOM 608 C CA . ASP A 1 82 ? 11.133 -0.125 -28.533 1.00 95.00 82 ASP A CA 1
ATOM 609 C C . ASP A 1 82 ? 9.802 -0.700 -28.031 1.00 95.00 82 ASP A C 1
ATOM 611 O O . ASP A 1 82 ? 9.382 -0.342 -26.929 1.00 95.00 82 ASP A O 1
ATOM 615 N N . ALA A 1 83 ? 9.169 -1.605 -28.785 1.00 97.94 83 ALA A N 1
ATOM 616 C CA . ALA A 1 83 ? 7.889 -2.192 -28.398 1.00 97.94 83 ALA A CA 1
ATOM 617 C C . ALA A 1 83 ? 8.054 -3.133 -27.197 1.00 97.94 83 ALA A C 1
ATOM 619 O O . ALA A 1 83 ? 7.259 -3.073 -26.260 1.00 97.94 83 ALA A O 1
ATOM 620 N N . THR A 1 8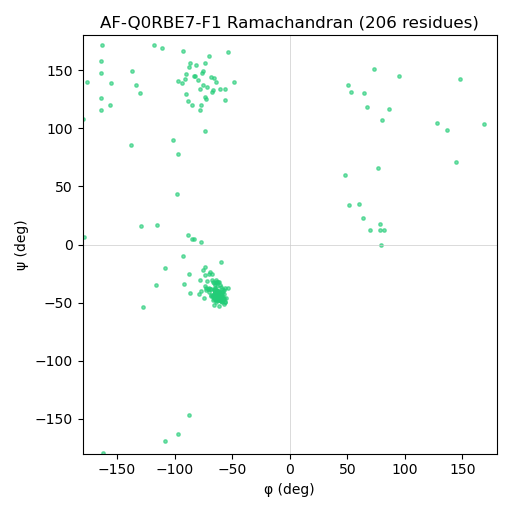4 ? 9.117 -3.942 -27.170 1.00 98.06 84 THR A N 1
ATOM 621 C CA . THR A 1 84 ? 9.448 -4.781 -26.014 1.00 98.06 84 THR A CA 1
ATOM 622 C C . THR A 1 84 ? 9.805 -3.931 -24.799 1.00 98.06 84 THR A C 1
ATOM 624 O O . THR A 1 84 ? 9.287 -4.182 -23.710 1.00 98.06 84 THR A O 1
ATOM 627 N N . ALA A 1 85 ? 10.637 -2.896 -24.967 1.00 97.50 85 ALA A N 1
ATOM 628 C CA . ALA A 1 85 ? 10.970 -1.991 -23.868 1.00 97.50 85 ALA A CA 1
ATOM 629 C C . ALA A 1 85 ? 9.708 -1.339 -23.277 1.00 97.50 85 ALA A C 1
ATOM 631 O O . ALA A 1 85 ? 9.539 -1.339 -22.061 1.00 97.50 85 ALA A O 1
ATOM 632 N N . GLU A 1 86 ? 8.810 -0.826 -24.124 1.00 97.94 86 GLU A N 1
ATOM 633 C CA . GLU A 1 86 ? 7.528 -0.253 -23.701 1.00 97.94 86 GLU A CA 1
ATOM 634 C C . GLU A 1 86 ? 6.634 -1.269 -22.990 1.00 97.94 86 GLU A C 1
ATOM 636 O O . GLU A 1 86 ? 6.148 -0.976 -21.902 1.00 97.94 86 GLU A O 1
ATOM 641 N N . ALA A 1 87 ? 6.454 -2.469 -23.542 1.00 98.44 87 ALA A N 1
ATOM 642 C CA . ALA A 1 87 ? 5.608 -3.494 -22.934 1.00 98.44 87 ALA A CA 1
ATOM 643 C C . ALA A 1 87 ? 6.105 -3.916 -21.540 1.00 98.44 87 ALA A C 1
ATOM 645 O O . ALA A 1 87 ? 5.306 -4.011 -20.608 1.00 98.44 87 ALA A O 1
ATOM 646 N N . VAL A 1 88 ? 7.418 -4.116 -21.373 1.00 98.25 88 VAL A N 1
ATOM 647 C CA . VAL A 1 88 ? 8.011 -4.415 -20.058 1.00 98.25 88 VAL A CA 1
ATOM 648 C C . VAL A 1 88 ? 7.855 -3.225 -19.110 1.00 98.25 88 VAL A C 1
ATOM 650 O O . VAL A 1 88 ? 7.471 -3.416 -17.961 1.00 98.25 88 VAL A O 1
ATOM 653 N N . GLY A 1 89 ? 8.071 -1.996 -19.594 1.00 97.62 89 GLY A N 1
ATOM 654 C CA . GLY A 1 89 ? 7.833 -0.779 -18.813 1.00 97.62 89 GLY A CA 1
ATOM 655 C C . GLY A 1 89 ? 6.391 -0.674 -18.312 1.00 97.62 89 GLY A C 1
ATOM 656 O O . GLY A 1 89 ? 6.170 -0.381 -17.144 1.00 97.62 89 GLY A O 1
ATOM 657 N N . ARG A 1 90 ? 5.402 -1.002 -19.153 1.00 98.50 90 ARG A N 1
ATOM 658 C CA . ARG A 1 90 ? 3.981 -1.034 -18.763 1.00 98.50 90 ARG A CA 1
ATOM 659 C C . ARG A 1 90 ? 3.669 -2.097 -17.716 1.00 98.50 90 ARG A C 1
ATOM 661 O O . ARG A 1 90 ? 2.842 -1.850 -16.842 1.00 98.50 90 ARG A O 1
ATOM 668 N N . LEU A 1 91 ? 4.308 -3.264 -17.788 1.00 98.56 91 LEU A N 1
ATOM 669 C CA . LEU A 1 91 ? 4.161 -4.293 -16.757 1.00 98.56 91 LEU A CA 1
ATOM 670 C C . LEU A 1 91 ? 4.718 -3.808 -15.411 1.00 98.56 91 LEU A C 1
ATOM 672 O O . LEU A 1 91 ? 4.035 -3.934 -14.395 1.00 98.56 91 LEU A O 1
ATOM 676 N N . SER A 1 92 ? 5.907 -3.201 -15.411 1.00 98.00 92 SER A N 1
ATOM 677 C CA . SER A 1 92 ? 6.496 -2.631 -14.196 1.00 98.00 92 SER A CA 1
ATOM 678 C C . SER A 1 92 ? 5.668 -1.460 -13.654 1.00 98.00 92 SER A C 1
ATOM 680 O O . SER A 1 92 ? 5.421 -1.401 -12.455 1.00 98.00 92 SER A O 1
ATOM 682 N N . GLU A 1 93 ? 5.140 -0.584 -14.516 1.00 98.44 93 GLU A N 1
ATOM 683 C CA . GLU A 1 93 ? 4.204 0.482 -14.122 1.00 98.44 93 GLU A CA 1
ATOM 684 C C . GLU A 1 93 ? 2.948 -0.100 -13.452 1.00 98.44 93 GLU A C 1
ATOM 686 O O . GLU A 1 93 ? 2.472 0.418 -12.442 1.00 98.44 93 GLU A O 1
ATOM 691 N N . ALA A 1 94 ? 2.410 -1.209 -13.968 1.00 98.69 94 ALA A N 1
ATOM 692 C CA . ALA A 1 94 ? 1.283 -1.881 -13.333 1.00 98.69 94 ALA A CA 1
ATOM 693 C C . ALA A 1 94 ? 1.646 -2.415 -11.933 1.00 98.69 94 ALA A C 1
ATOM 695 O O . ALA A 1 94 ? 0.850 -2.250 -11.006 1.00 98.69 94 ALA A O 1
ATOM 696 N N . LEU A 1 95 ? 2.851 -2.973 -11.745 1.00 98.62 95 LEU A N 1
ATOM 697 C CA . LEU A 1 95 ? 3.344 -3.373 -10.421 1.00 98.62 95 LEU A CA 1
ATOM 698 C C . LEU A 1 95 ? 3.458 -2.169 -9.473 1.00 98.62 95 LEU A C 1
ATOM 700 O O . LEU A 1 95 ? 3.033 -2.267 -8.325 1.00 98.62 95 LEU A O 1
ATOM 704 N N . GLU A 1 96 ? 3.934 -1.013 -9.941 1.00 98.62 96 GLU A N 1
ATOM 705 C CA . GLU A 1 96 ? 3.991 0.207 -9.121 1.00 98.62 96 GLU A CA 1
ATOM 706 C C . GLU A 1 96 ? 2.600 0.639 -8.620 1.00 98.62 96 GLU A C 1
ATOM 708 O O . GLU A 1 96 ? 2.448 1.113 -7.488 1.00 98.62 96 GLU A O 1
ATOM 713 N N . TRP A 1 97 ? 1.553 0.462 -9.431 1.00 98.81 97 TRP A N 1
ATOM 714 C CA . TRP A 1 97 ? 0.176 0.707 -8.992 1.00 98.81 97 TRP A CA 1
ATOM 715 C C . TRP A 1 97 ? -0.301 -0.319 -7.958 1.00 98.81 97 TRP A C 1
ATOM 717 O O . TRP A 1 97 ? -0.967 0.060 -6.989 1.00 98.81 97 TRP A O 1
ATOM 727 N N . VAL A 1 98 ? 0.076 -1.591 -8.109 1.00 98.81 98 VAL A N 1
ATOM 728 C CA . VAL A 1 98 ? -0.189 -2.640 -7.108 1.00 98.81 98 VAL A CA 1
ATOM 729 C C . VAL A 1 98 ? 0.513 -2.320 -5.786 1.00 98.81 98 VAL A C 1
ATOM 731 O O . VAL A 1 98 ? -0.099 -2.469 -4.727 1.00 98.81 98 VAL A O 1
ATOM 734 N N . GLU A 1 99 ? 1.750 -1.824 -5.828 1.00 98.75 99 GLU A N 1
ATOM 735 C CA . GLU A 1 99 ? 2.516 -1.387 -4.654 1.00 98.75 99 GLU A CA 1
ATOM 736 C C . GLU A 1 99 ? 1.897 -0.161 -3.977 1.00 98.75 99 GLU A C 1
ATOM 738 O O . GLU A 1 99 ? 1.837 -0.088 -2.748 1.00 98.75 99 GLU A O 1
ATOM 743 N N . ARG A 1 100 ? 1.365 0.787 -4.755 1.00 98.81 100 ARG A N 1
ATOM 744 C CA . ARG A 1 100 ? 0.603 1.920 -4.208 1.00 98.81 100 ARG A CA 1
ATOM 745 C C . ARG A 1 100 ? -0.665 1.467 -3.494 1.00 98.81 100 ARG A C 1
ATOM 747 O O . ARG A 1 100 ? -0.939 1.933 -2.389 1.00 98.81 100 ARG A O 1
ATOM 754 N N . ALA A 1 101 ? -1.420 0.549 -4.094 1.00 98.81 101 ALA A N 1
ATOM 755 C CA . ALA A 1 101 ? -2.602 -0.030 -3.462 1.00 98.81 101 ALA A CA 1
ATOM 756 C C . ALA A 1 101 ? -2.235 -0.816 -2.190 1.00 98.81 101 ALA A C 1
ATOM 758 O O . ALA A 1 101 ? -2.885 -0.645 -1.159 1.00 98.81 101 ALA A O 1
ATOM 759 N N . ARG A 1 102 ? -1.129 -1.573 -2.215 1.00 98.56 102 ARG A N 1
ATOM 760 C CA . ARG A 1 102 ? -0.556 -2.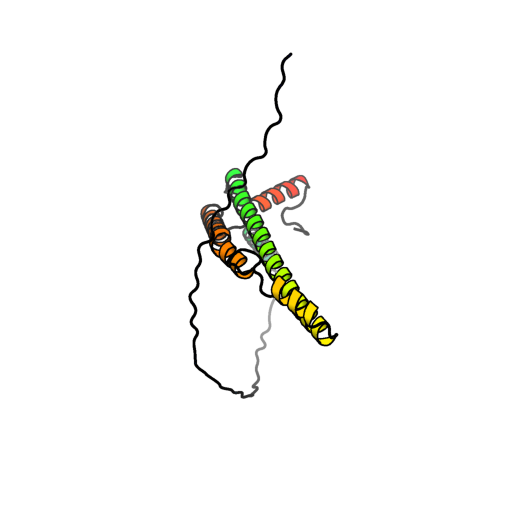231 -1.032 1.00 98.56 102 ARG A CA 1
ATOM 761 C C . ARG A 1 102 ? -0.263 -1.222 0.079 1.00 98.56 102 ARG A C 1
ATOM 763 O O . ARG A 1 102 ? -0.697 -1.408 1.211 1.00 98.56 102 ARG A O 1
ATOM 770 N N . GLY A 1 103 ? 0.423 -0.125 -0.241 1.00 98.69 103 GLY A N 1
ATOM 771 C CA . GLY A 1 103 ? 0.709 0.955 0.707 1.00 98.69 103 GLY A CA 1
ATOM 772 C C . GLY A 1 103 ? -0.556 1.561 1.323 1.00 98.69 103 GLY A C 1
ATOM 773 O O . GLY A 1 103 ? -0.600 1.793 2.530 1.00 98.69 103 GLY A O 1
ATOM 774 N N . ALA A 1 104 ? -1.616 1.738 0.530 1.00 98.75 104 ALA A N 1
ATOM 775 C CA . ALA A 1 104 ? -2.903 2.219 1.030 1.00 98.75 104 ALA A CA 1
ATOM 776 C C . ALA A 1 104 ? -3.564 1.246 2.026 1.00 98.75 104 ALA A C 1
ATOM 778 O O . ALA A 1 104 ? -4.221 1.696 2.963 1.00 98.75 104 ALA A O 1
ATOM 779 N N . LEU A 1 105 ? -3.364 -0.070 1.880 1.00 98.69 105 LEU A N 1
ATOM 780 C CA . LEU A 1 105 ? -3.845 -1.054 2.858 1.00 98.69 105 LEU A CA 1
ATOM 781 C C . LEU A 1 105 ? -3.077 -0.985 4.184 1.00 98.69 105 LEU A C 1
ATOM 783 O O . LEU A 1 105 ? -3.689 -1.102 5.246 1.00 98.69 105 LEU A O 1
ATOM 787 N N . TYR A 1 106 ? -1.766 -0.735 4.144 1.00 98.69 106 TYR A N 1
ATOM 788 C CA . TYR A 1 106 ? -0.986 -0.481 5.361 1.00 98.69 106 TYR A CA 1
ATOM 789 C C . TYR A 1 106 ? -1.450 0.785 6.081 1.00 98.69 106 TYR A C 1
ATOM 791 O O . TYR A 1 106 ? -1.641 0.757 7.299 1.00 98.69 106 TYR A O 1
ATOM 799 N N . GLU A 1 107 ? -1.681 1.869 5.339 1.00 98.75 107 GLU A N 1
ATOM 800 C CA . GLU A 1 107 ? -2.228 3.111 5.893 1.00 98.75 107 GLU A CA 1
ATOM 801 C C . GLU A 1 107 ? -3.606 2.861 6.523 1.00 98.75 107 GLU A C 1
ATOM 803 O O . GLU A 1 107 ? -3.839 3.189 7.686 1.00 98.75 107 GLU A O 1
ATOM 808 N N . PHE A 1 108 ? -4.503 2.186 5.800 1.00 98.62 108 PHE A N 1
ATOM 809 C CA . PHE A 1 108 ? -5.820 1.793 6.300 1.00 98.62 108 PHE A CA 1
ATOM 810 C C . PHE A 1 108 ? -5.740 0.981 7.603 1.00 98.62 108 PHE A C 1
ATOM 812 O O . PHE A 1 108 ? -6.471 1.269 8.559 1.00 98.62 108 PHE A O 1
ATOM 819 N N . HIS A 1 109 ? -4.842 -0.007 7.672 1.00 98.44 109 HIS A N 1
ATOM 820 C CA . HIS A 1 109 ? -4.618 -0.811 8.872 1.00 98.44 109 HIS A CA 1
ATOM 821 C C . HIS A 1 109 ? -4.172 0.055 10.060 1.00 98.44 109 HIS A C 1
ATOM 823 O O . HIS A 1 109 ? -4.742 -0.055 11.150 1.00 98.44 109 HIS A O 1
ATOM 829 N N . GLN A 1 110 ? -3.205 0.954 9.855 1.00 98.50 110 GLN A N 1
ATOM 830 C CA . GLN A 1 110 ? -2.697 1.825 10.917 1.00 98.50 110 GLN A CA 1
ATOM 831 C C . GLN A 1 110 ? -3.739 2.834 11.403 1.00 98.50 110 GLN A C 1
ATOM 833 O O . GLN A 1 110 ? -3.893 3.020 12.615 1.00 98.50 110 GLN A O 1
ATOM 838 N N . LEU A 1 111 ? -4.471 3.463 10.481 1.00 98.62 111 LEU A N 1
ATOM 839 C CA . LEU A 1 111 ? -5.534 4.410 10.811 1.00 98.62 111 LEU A CA 1
ATOM 840 C C . LEU A 1 111 ? -6.654 3.732 11.605 1.00 98.62 111 LEU A C 1
ATOM 842 O O . LEU A 1 111 ? -7.097 4.273 12.619 1.00 98.62 111 LEU A O 1
ATOM 846 N N . SER A 1 112 ? -7.050 2.523 11.205 1.00 98.38 112 SER A N 1
ATOM 847 C CA . SER A 1 112 ? -8.062 1.740 11.922 1.00 98.38 112 SER A CA 1
ATOM 848 C C . SER A 1 112 ? -7.588 1.363 13.327 1.00 98.38 112 SER A C 1
ATOM 850 O O . SER A 1 112 ? -8.280 1.627 14.305 1.00 98.38 112 SER A O 1
ATOM 852 N N . GLY A 1 113 ? -6.358 0.853 13.462 1.00 97.62 113 GLY A N 1
ATOM 853 C CA . GLY A 1 113 ? -5.797 0.516 14.773 1.00 97.62 113 GLY A CA 1
ATOM 854 C C . GLY A 1 113 ? -5.612 1.736 15.684 1.00 97.62 113 GLY A C 1
ATOM 855 O O . GLY A 1 113 ? -5.727 1.631 16.905 1.00 97.62 113 GLY A O 1
ATOM 856 N N . ARG A 1 114 ? -5.348 2.921 15.117 1.00 98.56 114 ARG A N 1
ATOM 857 C CA . ARG A 1 114 ? -5.349 4.178 15.876 1.00 98.56 114 ARG A CA 1
ATOM 858 C C . ARG A 1 114 ? -6.752 4.532 16.363 1.00 98.56 114 ARG A C 1
ATOM 860 O O . ARG A 1 114 ? -6.887 4.888 17.530 1.00 98.56 114 ARG A O 1
ATOM 867 N N . ALA A 1 115 ? -7.764 4.418 15.506 1.00 98.44 115 ALA A N 1
ATOM 868 C CA . ALA A 1 115 ? -9.151 4.668 15.884 1.00 98.44 115 ALA A CA 1
ATOM 869 C C . ALA A 1 115 ? -9.607 3.735 17.019 1.00 98.44 115 ALA A C 1
ATOM 871 O O . ALA A 1 115 ? -10.197 4.216 17.982 1.00 98.44 115 ALA A O 1
ATOM 872 N N . ASP A 1 116 ? -9.251 2.448 16.968 1.00 98.06 116 ASP A N 1
ATOM 873 C CA . ASP A 1 116 ? -9.586 1.477 18.020 1.00 98.06 116 ASP A CA 1
ATOM 874 C C . ASP A 1 116 ? -8.942 1.821 19.371 1.00 98.06 116 ASP A C 1
ATOM 876 O O . ASP A 1 116 ? -9.588 1.721 20.418 1.00 98.06 116 ASP A O 1
ATOM 880 N N . ARG A 1 117 ? -7.683 2.282 19.369 1.00 98.38 117 ARG A N 1
ATOM 881 C CA . ARG A 1 117 ? -7.011 2.752 20.594 1.00 98.38 117 ARG A CA 1
ATOM 882 C C . ARG A 1 117 ? -7.672 4.003 21.161 1.00 98.38 117 ARG A C 1
ATOM 884 O O . ARG A 1 117 ? -7.974 4.044 22.348 1.00 98.38 117 ARG A O 1
ATOM 891 N N . THR A 1 118 ? -7.950 4.993 20.315 1.00 98.81 118 THR A N 1
ATOM 892 C CA . THR A 1 118 ? -8.635 6.221 20.738 1.00 98.81 118 THR A CA 1
ATOM 893 C C . THR A 1 118 ? -10.054 5.936 21.238 1.00 98.81 118 THR A C 1
ATOM 895 O O . THR A 1 118 ? -10.504 6.549 22.202 1.00 98.81 118 THR A O 1
ATOM 898 N N . LEU A 1 119 ? -10.759 4.968 20.644 1.00 98.75 119 LEU A N 1
ATOM 899 C CA . LEU A 1 119 ? -12.048 4.498 21.147 1.00 98.75 119 LEU A CA 1
ATOM 900 C C . LEU A 1 119 ? -11.911 3.893 22.549 1.00 98.75 119 LEU A C 1
ATOM 902 O O . LEU A 1 119 ? -12.727 4.197 23.417 1.00 98.75 119 LEU A O 1
ATOM 906 N N . ALA A 1 120 ? -10.890 3.066 22.788 1.00 98.62 120 ALA A N 1
ATOM 907 C CA . ALA A 1 120 ? -10.638 2.498 24.111 1.00 98.62 120 ALA A CA 1
ATOM 908 C C . ALA A 1 120 ? -10.408 3.597 25.163 1.00 98.62 120 ALA A C 1
ATOM 910 O O . ALA A 1 120 ? -11.033 3.565 26.221 1.00 98.62 120 ALA A O 1
ATOM 911 N N . GLU A 1 121 ? -9.582 4.598 24.840 1.00 98.81 121 GLU A N 1
ATOM 912 C CA . GLU A 1 121 ? -9.337 5.771 25.691 1.00 98.81 121 GLU A CA 1
ATOM 913 C C . GLU A 1 121 ? -10.629 6.548 25.979 1.00 98.81 121 GLU A C 1
ATOM 915 O O . GLU A 1 121 ? -10.895 6.901 27.126 1.00 98.81 121 GLU A O 1
ATOM 920 N N . ALA A 1 122 ? -11.466 6.774 24.963 1.00 98.81 122 ALA A N 1
ATOM 921 C CA . ALA A 1 122 ? -12.739 7.470 25.124 1.00 98.81 122 ALA A CA 1
ATOM 922 C C . ALA A 1 122 ? -13.720 6.698 26.019 1.00 98.81 122 ALA A C 1
ATOM 924 O O . ALA A 1 122 ? -14.420 7.306 26.828 1.00 98.81 122 ALA A O 1
ATOM 925 N N . ILE A 1 123 ? -13.770 5.367 25.900 1.00 98.88 123 ILE A N 1
ATOM 926 C CA . ILE A 1 123 ? -14.612 4.532 26.762 1.00 98.88 123 ILE A CA 1
ATOM 927 C C . ILE A 1 123 ? -14.142 4.638 28.218 1.00 98.88 123 ILE A C 1
ATOM 929 O O . ILE A 1 123 ? -14.973 4.902 29.085 1.00 98.88 123 ILE A O 1
ATOM 933 N N . THR A 1 124 ? -12.838 4.502 28.481 1.00 98.75 124 THR A N 1
ATOM 934 C CA . THR A 1 124 ? -12.274 4.688 29.829 1.00 98.75 124 THR A CA 1
ATOM 935 C C . THR A 1 124 ? -12.569 6.091 30.362 1.00 98.75 124 THR A C 1
ATOM 937 O O . THR A 1 124 ? -13.073 6.236 31.469 1.00 98.75 124 THR A O 1
ATOM 940 N N . GLY A 1 125 ? -12.369 7.133 29.549 1.00 98.81 125 GLY A N 1
ATOM 941 C CA . GLY A 1 125 ? -12.660 8.512 29.947 1.00 98.81 125 GLY A CA 1
ATOM 942 C C . GLY A 1 125 ? -14.133 8.751 30.299 1.00 98.81 125 GLY A C 1
ATOM 943 O O . GLY A 1 125 ? -14.433 9.508 31.220 1.00 98.81 125 GLY A O 1
ATOM 944 N N . LEU A 1 126 ? -15.071 8.085 29.615 1.00 98.88 126 LEU A N 1
ATOM 945 C CA . LEU A 1 126 ? -16.492 8.121 29.975 1.00 98.88 126 LEU A CA 1
ATOM 946 C C . LEU A 1 126 ? -16.769 7.412 31.309 1.00 98.88 126 LEU A C 1
ATOM 948 O O . LEU A 1 126 ? -17.617 7.878 32.071 1.00 98.88 126 LEU A O 1
ATOM 952 N N . GLU A 1 127 ? -16.092 6.298 31.593 1.00 98.69 127 GLU A N 1
ATOM 953 C CA . GLU A 1 127 ? -16.208 5.583 32.873 1.00 98.69 127 GLU A CA 1
ATOM 954 C C . GLU A 1 127 ? -15.692 6.453 34.025 1.00 98.69 127 GLU A C 1
ATOM 956 O O . GLU A 1 127 ? -16.426 6.678 34.991 1.00 98.69 127 GLU A O 1
ATOM 961 N N . ASP A 1 128 ? -14.500 7.030 33.870 1.00 98.75 128 ASP A N 1
ATOM 962 C CA . ASP A 1 128 ? -13.856 7.897 34.863 1.00 98.75 128 ASP A CA 1
ATOM 963 C C . ASP A 1 128 ? -14.658 9.181 35.135 1.00 98.75 128 ASP A C 1
ATOM 965 O O . ASP A 1 128 ? -14.708 9.670 36.263 1.00 98.75 128 ASP A O 1
ATOM 969 N N . ALA A 1 129 ? -15.358 9.703 34.123 1.00 98.81 129 ALA A N 1
ATOM 970 C CA . ALA A 1 129 ? -16.258 10.849 34.258 1.00 98.81 129 ALA A CA 1
ATOM 971 C C . ALA A 1 129 ? -17.621 10.507 34.904 1.00 98.81 129 ALA A C 1
ATOM 973 O O . ALA A 1 129 ? -18.492 11.371 35.010 1.00 98.81 129 ALA A O 1
ATOM 974 N N . GLY A 1 130 ? -17.848 9.255 35.319 1.00 98.75 130 GLY A N 1
ATOM 975 C CA . GLY A 1 130 ? -19.099 8.814 35.943 1.00 98.75 130 GLY A CA 1
ATOM 976 C C . GLY A 1 130 ? -20.222 8.477 34.952 1.00 98.75 130 GLY A C 1
ATOM 977 O O . GLY A 1 130 ? -21.372 8.276 35.352 1.00 98.75 130 GLY A O 1
ATOM 978 N N . HIS A 1 131 ? -19.922 8.363 33.655 1.00 98.81 131 HIS A N 1
ATOM 979 C CA . HIS A 1 131 ? -20.881 8.038 32.594 1.00 98.81 131 HIS A CA 1
ATOM 980 C C . HIS A 1 131 ? -20.874 6.548 32.209 1.00 98.81 131 HIS A C 1
ATOM 982 O O . HIS A 1 131 ? -20.989 6.193 31.034 1.00 98.81 131 HIS A O 1
ATOM 988 N N . ALA A 1 132 ? -20.822 5.654 33.201 1.00 98.69 132 ALA A N 1
ATOM 989 C CA . ALA A 1 132 ? -20.682 4.206 33.001 1.00 98.69 132 ALA A CA 1
ATOM 990 C C . ALA A 1 132 ? -21.730 3.580 32.053 1.00 98.69 132 ALA A C 1
ATOM 992 O O . ALA A 1 132 ? -21.399 2.711 31.249 1.00 98.69 132 ALA A O 1
ATOM 993 N N . ARG A 1 133 ? -22.996 4.032 32.084 1.00 98.69 133 ARG A N 1
ATOM 994 C CA . ARG A 1 133 ? -24.029 3.523 31.154 1.00 98.69 133 ARG A CA 1
ATOM 995 C C . ARG A 1 133 ? -23.729 3.880 29.698 1.00 98.69 133 ARG A C 1
ATOM 997 O O . ARG A 1 133 ? -23.913 3.046 28.815 1.00 98.69 133 ARG A O 1
ATOM 1004 N N . THR A 1 134 ? -23.260 5.101 29.452 1.00 98.81 134 THR A N 1
ATOM 1005 C CA . THR A 1 134 ? -22.876 5.560 28.112 1.00 98.81 134 THR A CA 1
ATOM 1006 C C . THR A 1 134 ? -21.632 4.820 27.633 1.00 98.81 134 THR A C 1
ATOM 1008 O O . THR A 1 134 ? -21.618 4.334 26.505 1.00 98.81 134 THR A O 1
ATOM 1011 N N . ALA A 1 135 ? -20.629 4.657 28.499 1.00 98.88 135 ALA A N 1
ATOM 1012 C CA . ALA A 1 135 ? -19.439 3.866 28.198 1.00 98.88 135 ALA A CA 1
ATOM 1013 C C . ALA A 1 135 ? -19.790 2.416 27.826 1.00 98.88 135 ALA A C 1
ATOM 1015 O O . ALA A 1 135 ? -19.337 1.916 26.799 1.00 98.88 135 ALA A O 1
ATOM 1016 N N . GLY A 1 136 ? -20.669 1.768 28.601 1.00 98.81 136 GLY A N 1
ATOM 1017 C CA . GLY A 1 136 ? -21.155 0.415 28.321 1.00 98.81 136 GLY A CA 1
ATOM 1018 C C . GLY A 1 136 ? -21.896 0.303 26.986 1.00 98.81 136 GLY A C 1
ATOM 1019 O O . GLY A 1 136 ? -21.672 -0.650 26.240 1.00 98.81 136 GLY A O 1
ATOM 1020 N N . PHE A 1 137 ? -22.722 1.298 26.640 1.00 98.75 137 PHE A N 1
ATOM 1021 C CA . PHE A 1 137 ? -23.368 1.362 25.328 1.00 98.75 137 PHE A CA 1
ATOM 1022 C C . PHE A 1 137 ? -22.335 1.454 24.196 1.00 98.75 137 PHE A C 1
ATOM 1024 O O . PHE A 1 137 ? -22.356 0.626 23.287 1.00 98.75 137 PHE A O 1
ATOM 1031 N N . VAL A 1 138 ? -21.400 2.407 24.267 1.00 98.75 138 VAL A N 1
ATOM 1032 C CA . VAL A 1 138 ? -20.356 2.591 23.244 1.00 98.75 138 VAL A CA 1
ATOM 1033 C C . VAL A 1 138 ? -19.506 1.328 23.099 1.00 98.75 138 VAL A C 1
ATOM 1035 O O . VAL A 1 138 ? -19.298 0.856 21.980 1.00 98.75 138 VAL A O 1
ATOM 1038 N N . ARG A 1 139 ? -19.082 0.734 24.220 1.00 98.69 139 ARG A N 1
ATOM 1039 C CA . ARG A 1 139 ? -18.317 -0.517 24.254 1.00 98.69 139 ARG A CA 1
ATOM 1040 C C . ARG A 1 139 ? -19.064 -1.644 23.545 1.00 98.69 139 ARG A C 1
ATOM 1042 O O . ARG A 1 139 ? -18.499 -2.263 22.653 1.00 98.69 139 ARG A O 1
ATOM 1049 N N . GLY A 1 140 ? -20.333 -1.871 23.887 1.00 98.56 140 GLY A N 1
ATOM 1050 C CA . GLY A 1 140 ? -21.138 -2.938 23.287 1.00 98.56 140 GLY A CA 1
ATOM 1051 C C . GLY A 1 140 ? -21.461 -2.725 21.805 1.00 98.56 140 GLY A C 1
ATOM 1052 O O . GLY A 1 140 ? -21.693 -3.695 21.089 1.00 98.56 140 GLY A O 1
ATOM 1053 N N . GLN A 1 141 ? -21.483 -1.476 21.330 1.00 98.12 141 GLN A N 1
ATOM 1054 C CA . GLN A 1 141 ? -21.753 -1.184 19.923 1.00 98.12 141 GLN A CA 1
ATOM 1055 C C . GLN A 1 141 ? -20.500 -1.220 19.048 1.00 98.12 141 GLN A C 1
ATOM 1057 O O . GLN A 1 141 ? -20.589 -1.717 17.924 1.00 98.12 141 GLN A O 1
ATOM 1062 N N . LEU A 1 142 ? -19.374 -0.676 19.526 1.00 98.00 142 LEU A N 1
ATOM 1063 C CA . LEU A 1 142 ? -18.210 -0.347 18.694 1.00 98.00 142 LEU A CA 1
ATOM 1064 C C . LEU A 1 142 ? -16.939 -1.132 19.033 1.00 98.00 142 LEU A C 1
ATOM 1066 O O . LEU A 1 142 ? -16.165 -1.434 18.127 1.00 98.00 142 LEU A O 1
ATOM 1070 N N . TYR A 1 143 ? -16.694 -1.449 20.305 1.00 97.31 143 TYR A N 1
ATOM 1071 C CA . TYR A 1 143 ? -15.408 -2.011 20.717 1.00 97.31 143 TYR A CA 1
ATOM 1072 C C . TYR A 1 143 ? -15.260 -3.462 20.244 1.00 97.31 143 TYR A C 1
ATOM 1074 O O . TYR A 1 143 ? -16.108 -4.304 20.531 1.00 97.31 143 TYR A O 1
ATOM 1082 N N . GLY A 1 144 ? -14.179 -3.753 19.513 1.00 95.38 144 GLY A N 1
ATOM 1083 C CA . GLY A 1 144 ? -13.905 -5.088 18.968 1.00 95.38 144 GLY A CA 1
ATOM 1084 C C . GLY A 1 144 ? -14.699 -5.449 17.707 1.00 95.38 144 GLY A C 1
ATOM 1085 O O . GLY A 1 144 ? -14.723 -6.618 17.323 1.00 95.38 144 GLY A O 1
ATOM 1086 N N . ARG A 1 145 ? -15.362 -4.485 17.050 1.00 96.12 145 ARG A N 1
ATOM 1087 C CA . ARG A 1 145 ? -15.986 -4.728 15.741 1.00 96.12 145 ARG A CA 1
ATOM 1088 C C . ARG A 1 145 ? -14.931 -5.013 14.674 1.00 96.12 145 ARG A C 1
ATOM 1090 O O . ARG A 1 145 ? -13.906 -4.345 14.610 1.00 96.12 145 ARG A O 1
ATOM 1097 N N . ASN A 1 146 ? -15.259 -5.916 13.755 1.00 96.38 146 ASN A N 1
ATOM 1098 C CA . ASN A 1 146 ? -14.487 -6.089 12.531 1.00 96.38 146 ASN A CA 1
ATOM 1099 C C . ASN A 1 146 ? -14.904 -5.062 11.470 1.00 96.38 146 ASN A C 1
ATOM 1101 O O . ASN A 1 146 ? -16.086 -4.727 11.346 1.00 96.38 146 ASN A O 1
ATOM 1105 N N . VAL A 1 147 ? -13.937 -4.606 10.672 1.00 95.25 147 VAL A N 1
ATOM 1106 C CA . VAL A 1 147 ? -14.187 -3.734 9.509 1.00 95.25 147 VAL A CA 1
ATOM 1107 C C . VAL A 1 147 ? -14.821 -4.490 8.337 1.00 95.25 147 VAL A C 1
ATOM 1109 O O . VAL A 1 147 ? -15.529 -3.890 7.534 1.00 95.25 147 VAL A O 1
ATOM 1112 N N . LEU A 1 148 ? -14.577 -5.801 8.253 1.00 96.12 148 LEU A N 1
ATOM 1113 C CA . LEU A 1 148 ? -15.140 -6.740 7.286 1.00 96.12 148 LEU A CA 1
ATOM 1114 C C . LEU A 1 148 ? -15.526 -8.032 8.012 1.00 96.12 148 LEU A C 1
ATOM 1116 O O . LEU A 1 148 ? -14.879 -8.418 8.987 1.00 96.12 148 LEU A O 1
ATOM 1120 N N . ASP A 1 149 ? -16.556 -8.726 7.531 1.00 96.19 149 ASP A N 1
ATOM 1121 C CA . ASP A 1 149 ? -17.011 -9.972 8.151 1.00 96.19 149 ASP A CA 1
ATOM 1122 C C . ASP A 1 149 ? -15.868 -11.000 8.230 1.00 96.19 149 ASP A C 1
ATOM 1124 O O . ASP A 1 149 ? -15.233 -11.336 7.228 1.00 96.19 149 ASP A O 1
ATOM 1128 N N . GLY A 1 150 ? -15.606 -11.476 9.451 1.00 95.00 150 GLY A N 1
ATOM 1129 C CA . GLY A 1 150 ? -14.592 -12.492 9.741 1.00 95.00 150 GLY A CA 1
ATOM 1130 C C . GLY A 1 150 ? -13.135 -12.054 9.574 1.00 95.00 150 GLY A C 1
ATOM 1131 O O . GLY A 1 150 ? -12.274 -12.927 9.559 1.00 95.00 150 GLY A O 1
ATOM 1132 N N . ARG A 1 151 ? -12.843 -10.751 9.436 1.00 95.88 151 ARG A N 1
ATOM 1133 C CA . ARG A 1 151 ? -11.479 -10.274 9.161 1.00 95.88 151 ARG A CA 1
ATOM 1134 C C . ARG A 1 151 ? -11.044 -9.101 10.021 1.00 95.88 151 ARG A C 1
ATOM 1136 O O . ARG A 1 151 ? -11.749 -8.099 10.163 1.00 95.88 151 ARG A O 1
ATOM 1143 N N . TRP A 1 152 ? -9.807 -9.191 10.482 1.00 97.62 152 TRP A N 1
ATOM 1144 C CA . TRP A 1 152 ? -9.046 -8.067 11.003 1.00 97.62 152 TRP A CA 1
ATOM 1145 C C . TRP A 1 152 ? -8.322 -7.325 9.883 1.00 97.62 152 TRP A C 1
ATOM 1147 O O . TRP A 1 152 ? -8.027 -7.872 8.823 1.00 97.62 152 TRP A O 1
ATOM 1157 N N . THR A 1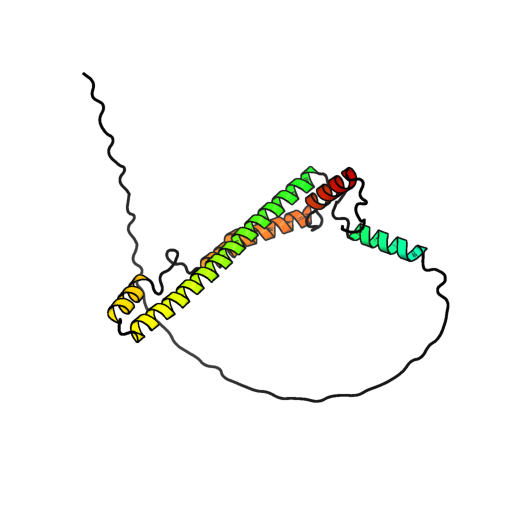 153 ? -8.017 -6.050 10.118 1.00 98.00 153 THR A N 1
ATOM 1158 C CA . THR A 1 153 ? -7.415 -5.178 9.098 1.00 98.00 153 THR A CA 1
ATOM 1159 C C . THR A 1 153 ? -6.055 -5.673 8.611 1.00 98.00 153 THR A C 1
ATOM 1161 O O . THR A 1 153 ? -5.747 -5.500 7.438 1.00 98.00 153 THR A O 1
ATOM 1164 N N . PHE A 1 154 ? -5.258 -6.324 9.465 1.00 97.31 154 PHE A N 1
ATOM 1165 C CA . PHE A 1 154 ? -3.978 -6.900 9.042 1.00 97.31 154 PHE A CA 1
ATOM 1166 C C . PHE A 1 154 ? -4.154 -8.138 8.154 1.00 97.31 154 PHE A C 1
ATOM 1168 O O . PHE A 1 154 ? -3.369 -8.326 7.236 1.00 97.31 154 PHE A O 1
ATOM 1175 N N . GLN A 1 155 ? -5.221 -8.922 8.345 1.00 98.19 155 GLN A N 1
ATOM 1176 C CA . GLN A 1 155 ? -5.508 -10.076 7.487 1.00 98.19 155 GLN A CA 1
ATOM 1177 C C . GLN A 1 155 ? -5.874 -9.634 6.067 1.00 98.19 155 GLN A C 1
ATOM 1179 O O . GLN A 1 155 ? -5.559 -10.319 5.106 1.00 98.19 155 GLN A O 1
ATOM 1184 N N . ILE A 1 156 ? -6.480 -8.451 5.911 1.00 98.31 156 ILE A N 1
ATOM 1185 C CA . ILE A 1 156 ? -6.718 -7.856 4.586 1.00 98.31 156 ILE A CA 1
ATOM 1186 C C . ILE A 1 156 ? -5.383 -7.552 3.886 1.00 98.31 156 ILE A C 1
ATOM 1188 O O . ILE A 1 156 ? -5.263 -7.765 2.682 1.00 98.31 156 ILE A O 1
ATOM 1192 N N . VAL A 1 157 ? -4.382 -7.066 4.630 1.00 98.56 157 VAL A N 1
ATOM 1193 C CA . VAL A 1 157 ? -3.030 -6.819 4.103 1.00 98.56 157 VAL A CA 1
ATOM 1194 C C . VAL A 1 157 ? -2.357 -8.138 3.722 1.00 98.56 157 VAL A C 1
ATOM 1196 O O . VAL A 1 157 ? -1.833 -8.246 2.620 1.00 98.56 157 VAL A O 1
ATOM 1199 N N . GLU A 1 158 ? -2.403 -9.140 4.601 1.00 98.62 158 GLU A N 1
ATOM 1200 C CA . GLU A 1 158 ? -1.819 -10.466 4.362 1.00 98.62 158 GLU A CA 1
ATOM 1201 C C . GLU A 1 158 ? -2.441 -11.148 3.135 1.00 98.62 158 GLU A C 1
ATOM 1203 O O . GLU A 1 158 ? -1.716 -11.571 2.237 1.00 98.62 158 GLU A O 1
ATOM 1208 N N . GLU A 1 159 ? -3.774 -11.171 3.035 1.00 98.31 159 GLU A N 1
ATOM 1209 C CA . GLU A 1 159 ? -4.482 -11.730 1.877 1.00 98.31 159 GLU A CA 1
ATOM 1210 C C . GLU A 1 159 ? -4.124 -10.979 0.583 1.00 98.31 159 GLU A C 1
ATOM 1212 O O . GLU A 1 159 ? -3.918 -11.606 -0.455 1.00 98.31 159 GLU A O 1
ATOM 1217 N N . TYR A 1 160 ? -4.007 -9.647 0.616 1.00 98.75 160 TYR A N 1
ATOM 1218 C CA . TYR A 1 160 ? -3.584 -8.873 -0.557 1.00 98.75 160 TYR A CA 1
ATOM 1219 C C . TYR A 1 160 ? -2.140 -9.191 -0.968 1.00 98.75 160 TYR A C 1
ATOM 1221 O O . TYR A 1 160 ? -1.844 -9.333 -2.161 1.00 98.75 160 TYR A O 1
ATOM 1229 N N . ASP A 1 161 ? -1.246 -9.322 0.014 1.00 98.69 161 ASP A N 1
ATOM 1230 C CA . ASP A 1 161 ? 0.160 -9.648 -0.202 1.00 98.69 161 ASP A CA 1
ATOM 1231 C C . ASP A 1 161 ? 0.328 -11.022 -0.853 1.00 98.69 161 ASP A C 1
ATOM 1233 O O . ASP A 1 161 ? 1.094 -11.165 -1.810 1.00 98.69 161 ASP A O 1
ATOM 1237 N N . GLU A 1 162 ? -0.399 -12.021 -0.356 1.00 98.69 162 GLU A N 1
ATOM 1238 C CA . GLU A 1 162 ? -0.331 -13.399 -0.840 1.00 98.69 162 GLU A CA 1
ATOM 1239 C C . GLU A 1 162 ? -1.027 -13.591 -2.186 1.00 98.69 162 GLU A C 1
ATOM 1241 O O . GLU A 1 162 ? -0.469 -14.225 -3.082 1.00 98.69 162 GLU A O 1
ATOM 1246 N N . LEU A 1 163 ? -2.238 -13.054 -2.343 1.00 98.38 163 LEU A N 1
ATOM 1247 C CA . LEU A 1 163 ? -3.089 -13.372 -3.489 1.00 98.38 163 LEU A CA 1
ATOM 1248 C C . LEU A 1 163 ? -2.841 -12.470 -4.697 1.00 98.38 163 LEU A C 1
ATOM 1250 O O . LEU A 1 163 ? -3.142 -12.879 -5.819 1.00 98.38 163 LEU A O 1
ATOM 1254 N N . TYR A 1 164 ? -2.338 -11.250 -4.490 1.00 98.56 164 TYR A N 1
ATOM 1255 C CA . TYR A 1 164 ? -2.259 -10.260 -5.562 1.00 98.56 164 TYR A CA 1
ATOM 1256 C C . TYR A 1 164 ? -0.866 -9.663 -5.740 1.00 98.56 164 TYR A C 1
ATOM 1258 O O . TYR A 1 164 ? -0.317 -9.746 -6.836 1.00 98.56 164 TYR A O 1
ATOM 1266 N N . TYR A 1 165 ? -0.254 -9.116 -4.686 1.00 98.81 165 TYR A N 1
ATOM 1267 C CA . TYR A 1 165 ? 1.055 -8.467 -4.811 1.00 98.81 165 TYR A CA 1
ATOM 1268 C C . TYR A 1 165 ? 2.169 -9.448 -5.187 1.00 98.81 165 TYR A C 1
ATOM 1270 O O . TYR A 1 165 ? 2.886 -9.210 -6.160 1.00 98.81 165 TYR A O 1
ATOM 1278 N N . ARG A 1 166 ? 2.317 -10.554 -4.445 1.00 98.81 166 ARG A N 1
ATOM 1279 C CA . ARG A 1 166 ? 3.428 -11.490 -4.654 1.00 98.81 166 ARG A CA 1
ATOM 1280 C C . ARG A 1 166 ? 3.427 -12.118 -6.056 1.00 98.81 166 ARG A C 1
ATOM 1282 O O . ARG A 1 166 ? 4.466 -12.022 -6.707 1.00 98.81 166 ARG A O 1
ATOM 1289 N N . PRO A 1 167 ? 2.304 -12.649 -6.584 1.00 98.69 167 PRO A N 1
ATOM 1290 C CA . PRO A 1 167 ? 2.267 -13.139 -7.963 1.00 98.69 167 PRO A CA 1
ATOM 1291 C C . PRO A 1 167 ? 2.645 -12.067 -8.995 1.00 98.69 167 PRO A C 1
ATOM 1293 O O . PRO A 1 167 ? 3.355 -12.356 -9.955 1.00 98.69 167 PRO A O 1
ATOM 1296 N N . PHE A 1 168 ? 2.209 -10.818 -8.795 1.00 98.56 168 PHE A N 1
ATOM 1297 C CA . PHE A 1 168 ? 2.530 -9.713 -9.701 1.00 98.56 168 PHE A CA 1
ATOM 1298 C C . PHE A 1 168 ? 4.031 -9.396 -9.701 1.00 98.56 168 PHE A C 1
ATOM 1300 O O . PHE A 1 168 ? 4.636 -9.262 -10.764 1.00 98.56 168 PHE A O 1
ATOM 1307 N N . ALA A 1 169 ? 4.632 -9.317 -8.510 1.00 98.62 169 ALA A N 1
ATOM 1308 C CA . ALA A 1 169 ? 6.054 -9.043 -8.336 1.00 98.62 169 ALA A CA 1
ATOM 1309 C C . ALA A 1 169 ? 6.935 -10.154 -8.930 1.00 98.62 169 ALA A C 1
ATOM 1311 O O . ALA A 1 169 ? 7.935 -9.869 -9.588 1.00 98.62 169 ALA A O 1
ATOM 1312 N N . GLU A 1 170 ? 6.548 -11.418 -8.742 1.00 98.69 170 GLU A N 1
ATOM 1313 C CA . GLU A 1 170 ? 7.253 -12.574 -9.306 1.00 98.69 170 GLU A CA 1
ATOM 1314 C C . GLU A 1 170 ? 7.202 -12.586 -10.841 1.00 98.69 170 GLU A C 1
ATOM 1316 O O . GLU A 1 170 ? 8.219 -12.829 -11.493 1.00 98.69 170 GLU A O 1
ATOM 1321 N N . VAL A 1 171 ? 6.039 -12.286 -11.431 1.00 98.62 171 VAL A N 1
ATOM 1322 C CA . VAL A 1 171 ? 5.879 -12.232 -12.892 1.00 98.62 171 VAL A CA 1
ATOM 1323 C C . VAL A 1 171 ? 6.645 -11.060 -13.504 1.00 98.62 171 VAL A C 1
ATOM 1325 O O . VAL A 1 171 ? 7.320 -11.257 -14.515 1.00 98.62 171 VAL A O 1
ATOM 1328 N N . ASP A 1 172 ? 6.586 -9.863 -12.911 1.00 98.56 172 ASP A N 1
ATOM 1329 C CA . ASP A 1 172 ? 7.397 -8.720 -13.357 1.00 98.56 172 ASP A CA 1
ATOM 1330 C C . ASP A 1 172 ? 8.893 -9.060 -13.338 1.00 98.56 172 ASP A C 1
ATOM 1332 O O . ASP A 1 172 ? 9.594 -8.829 -14.328 1.00 98.56 172 ASP A O 1
ATOM 1336 N N . ASP A 1 173 ? 9.384 -9.660 -12.248 1.00 98.50 173 ASP A N 1
ATOM 1337 C CA . ASP A 1 173 ? 10.794 -10.024 -12.145 1.00 98.50 173 ASP A CA 1
ATOM 1338 C C . ASP A 1 173 ? 11.208 -11.062 -13.187 1.00 98.50 173 ASP A C 1
ATOM 1340 O O . ASP A 1 173 ? 12.234 -10.896 -13.851 1.00 98.50 173 ASP A O 1
ATOM 1344 N N . GLU A 1 174 ? 10.390 -12.090 -13.403 1.00 98.69 174 GLU A N 1
ATOM 1345 C CA . GLU A 1 174 ? 10.648 -13.091 -14.435 1.00 98.69 174 GLU A CA 1
ATOM 1346 C C . GLU A 1 174 ? 10.689 -12.476 -15.838 1.00 98.69 174 GLU A C 1
ATOM 1348 O O . GLU A 1 174 ? 11.603 -12.758 -16.619 1.00 98.69 174 GLU A O 1
ATOM 1353 N N . VAL A 1 175 ? 9.732 -11.606 -16.166 1.00 98.56 175 VAL A N 1
ATOM 1354 C CA . VAL A 1 175 ? 9.675 -10.932 -17.468 1.00 98.56 175 VAL A CA 1
ATOM 1355 C C . VAL A 1 175 ? 10.893 -10.028 -17.665 1.00 98.56 175 VAL A C 1
ATOM 1357 O O . VAL A 1 175 ? 11.532 -10.097 -18.718 1.00 98.56 175 VAL A O 1
ATOM 1360 N N . ARG A 1 176 ? 11.283 -9.241 -16.653 1.00 97.56 176 ARG A N 1
ATOM 1361 C CA . ARG A 1 176 ? 12.502 -8.418 -16.709 1.00 97.56 176 ARG A CA 1
ATOM 1362 C C . ARG A 1 176 ? 13.755 -9.269 -16.878 1.00 97.56 176 ARG A C 1
ATOM 1364 O O . ARG A 1 176 ? 14.599 -8.954 -17.714 1.00 97.56 176 ARG A O 1
ATOM 1371 N N . ARG A 1 177 ? 13.902 -10.369 -16.133 1.00 97.81 177 ARG A N 1
ATOM 1372 C CA . ARG A 1 177 ? 15.061 -11.267 -16.283 1.00 97.81 177 ARG A CA 1
ATOM 1373 C C . ARG A 1 177 ? 15.177 -11.828 -17.698 1.00 97.81 177 ARG A C 1
ATOM 1375 O O . ARG A 1 177 ? 16.287 -11.915 -18.208 1.00 97.81 177 ARG A O 1
ATOM 1382 N N . ARG A 1 178 ? 14.052 -12.155 -18.340 1.00 97.88 178 ARG A N 1
ATOM 1383 C CA . ARG A 1 178 ? 14.026 -12.705 -19.704 1.00 97.88 178 ARG A CA 1
ATOM 1384 C C . ARG A 1 178 ? 14.255 -11.670 -20.800 1.00 97.88 178 ARG A C 1
ATOM 1386 O O . ARG A 1 178 ? 14.897 -11.992 -21.792 1.00 97.88 178 ARG A O 1
ATOM 1393 N N . LEU A 1 179 ? 13.678 -10.477 -20.666 1.00 97.69 179 LEU A N 1
ATOM 1394 C CA . LEU A 1 179 ? 13.586 -9.514 -21.772 1.00 97.69 179 LEU A CA 1
ATOM 1395 C C . LEU A 1 179 ? 14.506 -8.302 -21.612 1.00 97.69 179 LEU A C 1
ATOM 1397 O O . LEU A 1 179 ? 14.810 -7.635 -22.596 1.00 97.69 179 LEU A O 1
ATOM 1401 N N . THR A 1 180 ? 14.951 -8.006 -20.390 1.00 96.06 180 THR A N 1
ATOM 1402 C CA . THR A 1 180 ? 15.797 -6.844 -20.088 1.00 96.06 180 THR A CA 1
ATOM 1403 C C . THR A 1 180 ? 17.046 -7.205 -19.285 1.00 96.06 180 THR A C 1
ATOM 1405 O O . THR A 1 180 ? 17.687 -6.313 -18.730 1.00 96.06 180 THR A O 1
ATOM 1408 N N . ASP A 1 181 ? 17.429 -8.486 -19.221 1.00 94.31 181 ASP A N 1
ATOM 1409 C CA . ASP A 1 181 ? 18.533 -9.000 -18.386 1.00 94.31 181 ASP A CA 1
ATOM 1410 C C . ASP A 1 181 ? 18.423 -8.550 -16.917 1.00 94.31 181 ASP A C 1
ATOM 1412 O O . ASP A 1 181 ? 19.407 -8.256 -16.238 1.00 94.31 181 ASP A O 1
ATOM 1416 N N . GLY A 1 182 ? 17.185 -8.432 -16.430 1.00 94.19 182 GLY A N 1
ATOM 1417 C CA . GLY A 1 182 ? 16.865 -7.983 -15.076 1.00 94.19 182 GLY A CA 1
ATOM 1418 C C . GLY A 1 182 ? 16.937 -6.466 -14.876 1.00 94.19 182 GLY A C 1
ATOM 1419 O O . GLY A 1 182 ? 16.649 -5.985 -13.777 1.00 94.19 182 GLY A O 1
ATOM 1420 N N . MET A 1 183 ? 17.278 -5.686 -15.907 1.00 94.12 183 MET A N 1
ATOM 1421 C CA . MET A 1 183 ? 17.360 -4.230 -15.805 1.00 94.12 183 MET A CA 1
ATOM 1422 C C . MET A 1 183 ? 15.977 -3.611 -15.590 1.00 94.12 183 MET A C 1
ATOM 1424 O O . MET A 1 183 ? 15.025 -3.890 -16.321 1.00 94.12 183 MET A O 1
ATOM 1428 N N . ARG A 1 184 ? 15.888 -2.725 -14.594 1.00 93.56 184 ARG A N 1
ATOM 1429 C CA . ARG A 1 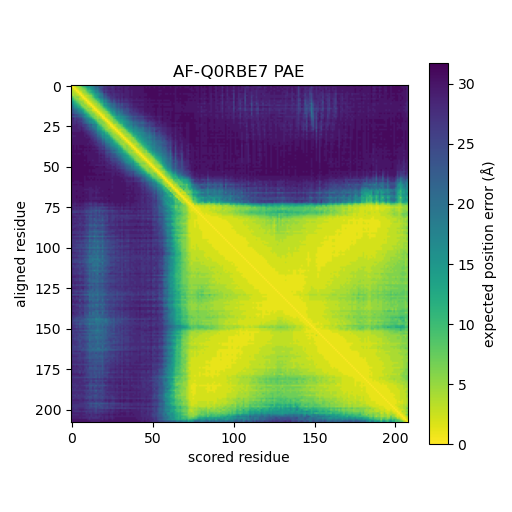184 ? 14.708 -1.892 -14.336 1.00 93.56 184 ARG A CA 1
ATOM 1430 C C . ARG A 1 184 ? 14.770 -0.592 -15.134 1.00 93.56 184 ARG A C 1
ATOM 1432 O O . ARG A 1 184 ? 15.857 -0.076 -15.394 1.00 93.56 184 ARG A O 1
ATOM 1439 N N . HIS A 1 185 ? 13.597 -0.049 -15.438 1.00 94.88 185 HIS A N 1
ATOM 1440 C CA . HIS A 1 185 ? 13.396 1.267 -16.049 1.00 94.88 185 HIS A CA 1
ATOM 1441 C C . HIS A 1 185 ? 14.031 1.467 -17.438 1.00 94.88 185 HIS A C 1
ATOM 1443 O O . HIS A 1 185 ? 14.539 2.545 -17.755 1.00 94.88 185 HIS A O 1
ATOM 1449 N N . VAL A 1 186 ? 14.055 0.421 -18.271 1.00 96.19 186 VAL A N 1
ATOM 1450 C CA . VAL A 1 186 ? 14.621 0.508 -19.630 1.00 96.19 186 VAL A CA 1
ATOM 1451 C C . VAL A 1 186 ? 13.821 1.479 -20.503 1.00 96.19 186 VAL A C 1
ATOM 1453 O O . VAL A 1 186 ? 14.400 2.312 -21.204 1.00 96.19 186 VAL A O 1
ATOM 1456 N N . HIS A 1 187 ? 12.489 1.413 -20.440 1.00 95.88 187 HIS A N 1
ATOM 1457 C CA . HIS A 1 187 ? 11.616 2.286 -21.223 1.00 95.88 187 HIS A CA 1
ATOM 1458 C C . HIS A 1 187 ? 11.801 3.764 -20.855 1.00 95.88 187 HIS A C 1
ATOM 1460 O O . HIS A 1 187 ? 12.006 4.613 -21.724 1.00 95.88 187 HIS A O 1
ATOM 1466 N N . GLU A 1 188 ? 11.805 4.072 -19.561 1.00 95.31 188 GLU A N 1
ATOM 1467 C CA . GLU A 1 188 ? 11.987 5.415 -19.020 1.00 95.31 188 GLU A CA 1
ATOM 1468 C C . GLU A 1 188 ? 13.384 5.943 -19.330 1.00 95.31 188 GLU A C 1
ATOM 1470 O O . GLU A 1 188 ? 13.522 7.103 -19.717 1.00 95.31 188 GLU A O 1
ATOM 1475 N N . ALA A 1 189 ? 14.420 5.101 -19.241 1.00 93.81 189 ALA A N 1
ATOM 1476 C CA . ALA A 1 189 ? 15.773 5.478 -19.635 1.00 93.81 189 ALA A CA 1
ATOM 1477 C C . ALA A 1 189 ? 15.827 5.911 -21.109 1.00 93.81 189 ALA A C 1
ATOM 1479 O O . ALA A 1 189 ? 16.437 6.934 -21.432 1.00 93.81 189 ALA A O 1
ATOM 1480 N N . ARG A 1 190 ? 15.139 5.196 -22.009 1.00 93.31 190 ARG A N 1
ATOM 1481 C CA . ARG A 1 190 ? 15.028 5.585 -23.426 1.00 93.31 190 ARG A CA 1
ATOM 1482 C C . ARG A 1 190 ? 14.236 6.865 -23.628 1.00 93.31 190 ARG A C 1
ATOM 1484 O O . ARG A 1 190 ? 14.663 7.719 -24.406 1.00 93.31 190 ARG A O 1
ATOM 1491 N N . MET A 1 191 ? 13.103 7.019 -22.942 1.00 93.94 191 MET A N 1
ATOM 1492 C CA . MET A 1 191 ? 12.336 8.266 -22.981 1.00 93.94 191 MET A CA 1
ATOM 1493 C C . MET A 1 191 ? 13.213 9.440 -22.551 1.00 93.94 191 MET A C 1
ATOM 1495 O O . MET A 1 191 ? 13.345 10.412 -23.296 1.00 93.94 191 MET A O 1
ATOM 1499 N N . LYS A 1 192 ? 13.916 9.299 -21.423 1.00 92.44 192 LYS A N 1
ATOM 1500 C CA . LYS A 1 192 ? 14.810 10.331 -20.905 1.00 92.44 192 LYS A CA 1
ATOM 1501 C C . LYS A 1 192 ? 15.957 10.638 -21.858 1.00 92.44 192 LYS A C 1
ATOM 1503 O O . LYS A 1 192 ? 16.296 11.805 -22.054 1.00 92.44 192 LYS A O 1
ATOM 1508 N N . SER A 1 193 ? 16.521 9.609 -22.484 1.00 91.44 193 SER A N 1
ATOM 1509 C CA . SER A 1 193 ? 17.559 9.755 -23.503 1.00 91.44 193 SER A CA 1
ATOM 1510 C C . SER A 1 193 ? 17.074 10.602 -24.688 1.00 91.44 193 SER A C 1
ATOM 1512 O O . SER A 1 193 ? 17.697 11.611 -25.036 1.00 91.44 193 SER A O 1
ATOM 1514 N N . ARG A 1 194 ? 15.894 10.284 -25.239 1.00 92.12 194 ARG A N 1
ATOM 1515 C CA . ARG A 1 194 ? 15.273 11.044 -26.339 1.00 92.12 194 ARG A CA 1
ATOM 1516 C C . ARG A 1 194 ? 14.948 12.489 -25.948 1.00 92.12 194 ARG A C 1
ATOM 1518 O O . ARG A 1 194 ? 15.189 13.397 -26.743 1.00 92.12 194 ARG A O 1
ATOM 1525 N N . GLU A 1 195 ? 14.425 12.720 -24.745 1.00 93.81 195 GLU A N 1
ATOM 1526 C CA . GLU A 1 195 ? 14.149 14.065 -24.220 1.00 93.81 195 GLU A CA 1
ATOM 1527 C C . GLU A 1 195 ? 15.418 14.916 -24.119 1.00 93.81 195 GLU A C 1
ATOM 1529 O O . GLU A 1 195 ? 15.432 16.066 -24.564 1.00 93.81 195 GLU A O 1
ATOM 1534 N N . ARG A 1 196 ? 16.502 14.357 -23.561 1.00 91.38 196 ARG A N 1
ATOM 1535 C CA . ARG A 1 196 ? 17.781 15.069 -23.422 1.00 91.38 196 ARG A CA 1
ATOM 1536 C C . ARG A 1 196 ? 18.386 15.402 -24.780 1.00 91.38 196 ARG A C 1
ATOM 1538 O O . ARG A 1 196 ? 18.802 16.544 -24.971 1.00 91.38 196 ARG A O 1
ATOM 1545 N N . ALA A 1 197 ? 18.352 14.463 -25.726 1.00 91.12 197 ALA A N 1
ATOM 1546 C CA . ALA A 1 197 ? 18.816 14.694 -27.091 1.00 91.12 197 ALA A CA 1
ATOM 1547 C C . ALA A 1 197 ? 18.043 15.837 -27.774 1.00 91.12 197 ALA A C 1
ATOM 1549 O O . ALA A 1 197 ? 18.653 16.757 -28.315 1.00 91.12 197 ALA A O 1
ATOM 1550 N N . ARG A 1 198 ? 16.703 15.844 -27.678 1.00 93.56 198 ARG A N 1
ATOM 1551 C CA . ARG A 1 198 ? 15.859 16.936 -28.208 1.00 93.56 198 ARG A CA 1
ATOM 1552 C C . ARG A 1 198 ? 16.142 18.282 -27.540 1.00 93.56 198 ARG A C 1
ATOM 1554 O O . ARG A 1 198 ? 16.036 19.316 -28.188 1.00 93.56 198 ARG A O 1
ATOM 1561 N N . ALA A 1 199 ? 16.518 18.268 -26.265 1.00 93.06 199 ALA A N 1
ATOM 1562 C CA . ALA A 1 199 ? 16.897 19.457 -25.510 1.00 93.06 199 ALA A CA 1
ATOM 1563 C C . ALA A 1 199 ? 18.366 19.886 -25.719 1.00 93.06 199 ALA A C 1
ATOM 1565 O O . ALA A 1 199 ? 18.823 20.798 -25.029 1.00 93.06 199 ALA A O 1
ATOM 1566 N N . GLY A 1 200 ? 19.122 19.223 -26.605 1.00 92.06 200 GLY A N 1
ATOM 1567 C CA . GLY A 1 200 ? 20.539 19.516 -26.846 1.00 92.06 200 GLY A CA 1
ATOM 1568 C C . GLY A 1 200 ? 21.440 19.270 -25.631 1.00 92.06 200 GLY A C 1
ATOM 1569 O O . GLY A 1 200 ? 22.503 19.879 -25.521 1.00 92.06 200 GLY A O 1
ATOM 1570 N N . ARG A 1 201 ? 21.015 18.421 -24.686 1.00 87.00 201 ARG A N 1
ATOM 1571 C CA . ARG A 1 201 ? 21.789 18.095 -23.481 1.00 87.00 201 ARG A CA 1
ATOM 1572 C C . ARG A 1 201 ? 22.570 16.802 -23.672 1.00 87.00 201 ARG A C 1
ATOM 1574 O O . ARG A 1 201 ? 22.028 15.825 -24.183 1.00 87.00 201 ARG A O 1
ATOM 1581 N N . ASP A 1 202 ? 23.798 16.770 -23.153 1.00 83.50 202 ASP A N 1
ATOM 1582 C CA . ASP A 1 202 ? 24.541 15.517 -22.976 1.00 83.50 202 ASP A CA 1
ATOM 1583 C C . ASP A 1 202 ? 23.713 14.551 -22.118 1.00 83.50 202 ASP A C 1
ATOM 1585 O O . ASP A 1 202 ? 23.167 14.956 -21.085 1.00 83.50 202 ASP A O 1
ATOM 1589 N N . LEU A 1 203 ? 23.615 13.290 -22.545 1.00 75.8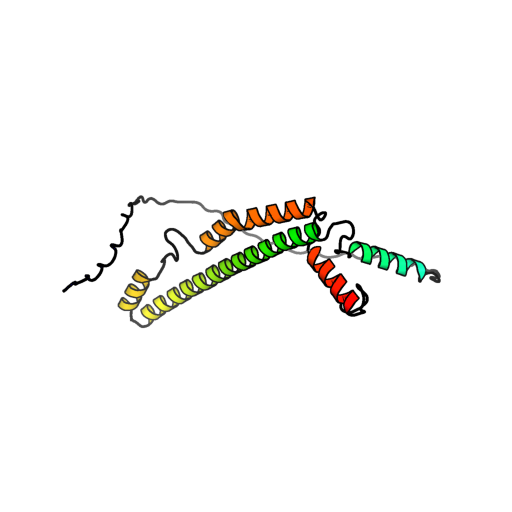1 203 LEU A N 1
ATOM 1590 C CA . LEU A 1 203 ? 22.874 12.226 -21.865 1.00 75.81 203 LEU A CA 1
ATOM 1591 C C . LEU A 1 203 ? 23.347 12.049 -20.418 1.00 75.81 203 LEU A C 1
ATOM 1593 O O . LEU A 1 203 ? 22.519 11.880 -19.527 1.00 75.81 203 LEU A O 1
ATOM 1597 N N . TRP A 1 204 ? 24.656 12.196 -20.191 1.00 74.06 204 TRP A N 1
ATOM 1598 C CA . TRP A 1 204 ? 25.316 11.979 -18.898 1.00 74.06 204 TRP A CA 1
ATOM 1599 C C . TRP A 1 204 ? 25.928 13.255 -18.301 1.00 74.06 204 TRP A C 1
ATOM 1601 O O . TRP A 1 204 ? 26.788 13.187 -17.419 1.00 74.06 204 TRP A O 1
ATOM 1611 N N . GLY A 1 205 ? 25.516 14.424 -18.801 1.00 71.81 205 GLY A N 1
ATOM 1612 C CA . GLY A 1 205 ? 25.984 15.719 -18.306 1.00 71.81 205 GLY A CA 1
ATOM 1613 C C . GLY A 1 205 ? 25.458 16.042 -16.895 1.00 71.81 205 GLY A C 1
ATOM 1614 O O . GLY A 1 205 ? 24.462 15.449 -16.478 1.00 71.81 205 GLY A O 1
ATOM 1615 N N . PRO A 1 206 ? 26.069 17.001 -16.169 1.00 70.44 206 PRO A N 1
ATOM 1616 C CA . PRO A 1 206 ? 25.672 17.376 -14.804 1.00 70.44 206 PRO A CA 1
ATOM 1617 C C . PRO A 1 206 ? 24.157 17.615 -14.650 1.00 70.44 206 PRO A C 1
ATOM 1619 O O . PRO A 1 206 ? 23.530 18.198 -15.536 1.00 70.44 206 PRO A O 1
ATOM 1622 N N . GLY A 1 207 ? 23.570 17.162 -13.534 1.00 67.50 207 GLY A N 1
ATOM 1623 C CA . GLY A 1 207 ? 22.112 17.158 -13.322 1.00 67.50 207 GLY A CA 1
ATOM 1624 C C . GLY A 1 207 ? 21.369 16.017 -14.038 1.00 67.50 207 GLY A C 1
ATOM 1625 O O . GLY A 1 207 ? 20.167 16.129 -14.283 1.00 67.50 207 GLY A O 1
ATOM 1626 N N . ALA A 1 208 ? 22.092 14.970 -14.451 1.00 56.28 208 ALA A N 1
ATOM 1627 C CA . ALA A 1 208 ? 21.551 13.655 -14.799 1.00 56.28 208 ALA A CA 1
ATOM 1628 C C . ALA A 1 208 ? 21.311 12.806 -13.546 1.00 56.28 208 ALA A C 1
ATOM 1630 O O . ALA A 1 208 ? 22.089 12.970 -12.578 1.00 56.28 208 ALA A O 1
#